Protein AF-A0ABD5YL94-F1 (afdb_monomer)

pLDDT: mean 79.7, std 15.2, range [45.56, 97.75]

Mean predicted aligned error: 14.21 Å

Solvent-accessible surface area (backbone atoms only — not comparable to full-atom values): 12600 Å² total; per-residue (Å²): 128,39,71,89,81,65,52,45,100,62,75,90,56,66,88,70,46,74,92,81,56,89,65,68,62,44,58,53,41,53,51,50,52,53,48,52,50,52,53,52,50,48,55,50,45,26,68,73,56,75,38,91,51,75,88,67,62,66,75,80,85,52,69,43,72,50,72,66,96,72,78,65,79,74,51,69,45,77,58,64,103,66,71,69,63,48,75,49,78,42,80,80,102,43,57,77,82,13,27,30,42,45,58,39,32,96,43,88,86,72,55,71,70,51,51,51,42,23,65,75,71,65,55,70,70,62,61,51,45,72,32,36,65,41,53,74,70,74,46,67,45,82,44,67,84,48,71,70,51,42,64,73,70,54,89,76,86,85,87,86,82,86,78,80,80,75,83,85,55,85,81,73,73,95,83,61,82,49,68,68,58,50,52,51,51,55,51,54,54,52,60,56,63,78,73,112

Radius of gyration: 30.7 Å; Cα contacts (8 Å, |Δi|>4): 150; chains: 1; bounding box: 76×64×68 Å

InterPro domains:
  IPR029055 Nucleophile aminohydrolases, N-terminal [G3DSA:3.60.20.10] (64-140)
  IPR029055 Nucleophile aminohydrolases, N-terminal [SSF56235] (23-160)
  IPR043147 Penicillin amidase type, A-knob [G3DSA:1.10.1400.10] (26-63)

Nearest PDB structures (foldseek):
  5dis-assembly1_D  TM=1.892E-01  e=4.361E+00  Escherichia coli K-12

Foldseek 3Di:
DDVLVVPDPDVPCVVQDDPPDPDDVSNVSVVVVVVVVVVVVQVVLCVVQVDNDVVSSDDDFDWDWDDQPDDADIDIAGDDPDDQKDWDADDDPDRPPTWIAHPQAPDSDDDPVQRVCCNPPVDHDCRNRVRVVCVRVVHTHDDDDDPVSCVVPDPDDDDDDDDDPDPPDPDDDPPDQPVVNVVVVVVVVVVVVVVD

Structure (mmCIF, N/CA/C/O backbone):
data_AF-A0ABD5YL94-F1
#
_entry.id   AF-A0ABD5YL94-F1
#
loop_
_atom_site.group_PDB
_atom_site.id
_atom_site.type_symbol
_atom_site.label_atom_id
_atom_site.label_alt_id
_atom_site.label_comp_id
_atom_site.label_asym_id
_atom_site.label_entity_id
_atom_site.label_seq_id
_atom_site.pdbx_PDB_ins_code
_atom_site.Cartn_x
_atom_site.Cartn_y
_atom_site.Cartn_z
_atom_site.occupancy
_atom_site.B_iso_or_equiv
_atom_site.auth_seq_id
_atom_site.auth_comp_id
_atom_site.auth_asym_id
_atom_site.auth_atom_id
_atom_site.pdbx_PDB_model_num
ATOM 1 N N . MET A 1 1 ? -7.505 -21.430 17.415 1.00 55.97 1 MET A N 1
ATOM 2 C CA . MET A 1 1 ? -7.310 -20.762 18.721 1.00 55.97 1 MET A CA 1
ATOM 3 C C . MET A 1 1 ? -8.647 -20.201 19.157 1.00 55.97 1 MET A C 1
ATOM 5 O O . MET A 1 1 ? -9.329 -19.648 18.307 1.00 55.97 1 MET A O 1
ATOM 9 N N . ASP A 1 2 ? -9.018 -20.357 20.426 1.00 66.19 2 ASP A N 1
ATOM 10 C CA . ASP A 1 2 ? -10.266 -19.811 20.979 1.00 66.19 2 ASP A CA 1
ATOM 11 C C . ASP A 1 2 ? -9.946 -19.095 22.294 1.00 66.19 2 ASP A C 1
ATOM 13 O O . ASP A 1 2 ? -9.706 -19.737 23.316 1.00 66.19 2 ASP A O 1
ATOM 17 N N . ALA A 1 3 ? -9.879 -17.763 22.238 1.00 64.50 3 ALA A N 1
ATOM 18 C CA . ALA A 1 3 ? -9.562 -16.923 23.392 1.00 64.50 3 ALA A CA 1
ATOM 19 C C . ALA A 1 3 ? -10.681 -16.922 24.439 1.00 64.50 3 ALA A C 1
ATOM 21 O O . ALA A 1 3 ? -10.399 -16.821 25.628 1.00 64.50 3 ALA A O 1
ATOM 22 N N . ILE A 1 4 ? -11.938 -17.083 24.016 1.00 65.25 4 ILE A N 1
ATOM 23 C CA . ILE A 1 4 ? -13.104 -17.032 24.906 1.00 65.25 4 ILE A CA 1
ATOM 24 C C . ILE A 1 4 ? -13.177 -18.309 25.747 1.00 65.25 4 ILE A C 1
ATOM 26 O O . ILE A 1 4 ? -13.489 -18.252 26.931 1.00 65.25 4 ILE A O 1
ATOM 30 N N . ALA A 1 5 ? -12.827 -19.457 25.164 1.00 65.75 5 ALA A N 1
ATOM 31 C CA . ALA A 1 5 ? -12.703 -20.714 25.900 1.00 65.75 5 ALA A CA 1
ATOM 32 C C . ALA A 1 5 ? -11.350 -20.881 26.628 1.00 65.75 5 ALA A C 1
ATOM 34 O O . ALA A 1 5 ? -11.062 -21.979 27.110 1.00 65.75 5 ALA A O 1
ATOM 35 N N . GLY A 1 6 ? -10.493 -19.850 26.658 1.00 61.12 6 GLY A N 1
ATOM 36 C CA . GLY A 1 6 ? -9.161 -19.902 27.278 1.00 61.12 6 GLY A CA 1
ATOM 37 C C . GLY A 1 6 ? -8.166 -20.837 26.575 1.00 61.12 6 GLY A C 1
ATOM 38 O O . GLY A 1 6 ? -7.143 -21.205 27.146 1.00 61.12 6 GLY A O 1
ATOM 39 N N . ARG A 1 7 ? -8.445 -21.250 25.332 1.00 68.69 7 ARG A N 1
ATOM 40 C CA . ARG A 1 7 ? -7.589 -22.134 24.520 1.00 68.69 7 ARG A CA 1
ATOM 41 C C . ARG A 1 7 ? -6.656 -21.306 23.638 1.00 68.69 7 ARG A C 1
ATOM 43 O O . ARG A 1 7 ? -6.661 -21.423 22.404 1.00 68.69 7 ARG A O 1
ATOM 50 N N . THR A 1 8 ? -5.870 -20.449 24.280 1.00 72.94 8 THR A N 1
ATOM 51 C CA . THR A 1 8 ? -4.823 -19.630 23.660 1.00 72.94 8 THR A CA 1
ATOM 52 C C . THR A 1 8 ? -3.506 -19.821 24.393 1.00 72.94 8 THR A C 1
ATOM 54 O O . THR A 1 8 ? -3.476 -20.113 25.582 1.00 72.94 8 THR A O 1
ATOM 57 N N . THR A 1 9 ? -2.393 -19.655 23.681 1.00 75.25 9 THR A N 1
ATOM 58 C CA . THR A 1 9 ? -1.042 -19.710 24.267 1.00 75.25 9 THR A CA 1
ATOM 59 C C . THR A 1 9 ? -0.728 -18.507 25.160 1.00 75.25 9 THR A C 1
ATOM 61 O O . THR A 1 9 ? 0.228 -18.553 25.927 1.00 75.25 9 THR A O 1
ATOM 64 N N . HIS A 1 10 ? -1.529 -17.444 25.072 1.00 69.88 10 HIS A N 1
ATOM 65 C CA . HIS A 1 10 ? -1.455 -16.257 25.916 1.00 69.88 10 HIS A CA 1
ATOM 66 C C . HIS A 1 10 ? -2.687 -16.181 26.825 1.00 69.88 10 HIS A C 1
ATOM 68 O O . HIS A 1 10 ? -3.806 -16.378 26.347 1.00 69.88 10 HIS A O 1
ATOM 74 N N . ASP A 1 11 ? -2.483 -15.902 28.114 1.00 71.06 11 ASP A N 1
ATOM 75 C CA . ASP A 1 11 ? -3.559 -15.742 29.095 1.00 71.06 11 ASP A CA 1
ATOM 76 C C . ASP A 1 11 ? -4.050 -14.289 29.113 1.00 71.06 11 ASP A C 1
ATOM 78 O O . ASP A 1 11 ? -3.621 -13.467 29.923 1.00 71.06 11 ASP A O 1
ATOM 82 N N . TRP A 1 12 ? -4.952 -13.974 28.183 1.00 71.56 12 TRP A N 1
ATOM 83 C CA . TRP A 1 12 ? -5.548 -12.643 28.037 1.00 71.56 12 TRP A CA 1
ATOM 84 C C . TRP A 1 12 ? -6.365 -12.199 29.262 1.00 71.56 12 TRP A C 1
ATOM 86 O O . TRP A 1 12 ? -6.623 -11.007 29.417 1.00 71.56 12 TRP A O 1
ATOM 96 N N . PHE A 1 13 ? -6.767 -13.134 30.133 1.00 71.62 13 PHE A N 1
ATOM 97 C CA . PHE A 1 13 ? -7.662 -12.889 31.269 1.00 71.62 13 PHE A CA 1
ATOM 98 C C . PHE A 1 13 ? -7.040 -13.269 32.620 1.00 71.62 13 PHE A C 1
ATOM 100 O O . PHE A 1 13 ? -7.756 -13.368 33.616 1.00 71.62 13 PHE A O 1
ATOM 107 N N . GLY A 1 14 ? -5.715 -13.434 32.689 1.00 65.50 14 GLY A N 1
ATOM 108 C CA . GLY A 1 14 ? -5.019 -13.931 33.882 1.00 65.50 14 GLY A CA 1
ATOM 109 C C . GLY A 1 14 ? -5.190 -13.078 35.145 1.00 65.50 14 GLY A C 1
ATOM 110 O O . GLY A 1 14 ? -4.981 -13.576 36.247 1.00 65.50 14 GLY A O 1
ATOM 111 N N . GLY A 1 15 ? -5.613 -11.816 35.004 1.00 65.88 15 GLY A N 1
ATOM 112 C CA . GLY A 1 15 ? -5.955 -10.919 36.117 1.00 65.88 15 GLY A CA 1
ATOM 113 C C . GLY A 1 15 ? -7.436 -10.911 36.524 1.00 65.88 15 GLY A C 1
ATOM 114 O O . GLY A 1 15 ? -7.783 -10.267 37.506 1.00 65.88 15 GLY A O 1
ATOM 115 N N . VAL A 1 16 ? -8.312 -11.596 35.781 1.00 64.88 16 VAL A N 1
ATOM 116 C CA . VAL A 1 16 ? -9.775 -11.600 35.993 1.00 64.88 16 VAL A CA 1
ATOM 117 C C . VAL A 1 16 ? -10.218 -12.748 36.908 1.00 64.88 16 VAL A C 1
ATOM 119 O O . VAL A 1 16 ? -11.339 -12.746 37.413 1.00 64.88 16 VAL A O 1
ATOM 122 N N . THR A 1 17 ? -9.336 -13.714 37.179 1.00 56.94 17 THR A N 1
ATOM 123 C CA . THR A 1 17 ? -9.617 -14.783 38.141 1.00 56.94 17 THR A CA 1
ATOM 124 C C . THR A 1 17 ? -8.593 -14.903 39.237 1.00 56.94 17 THR A C 1
ATOM 126 O O . THR A 1 17 ? -7.420 -15.166 38.978 1.00 56.94 17 THR A O 1
ATOM 129 N N . ASP A 1 18 ? -9.091 -14.838 40.468 1.00 57.62 18 ASP A N 1
ATOM 130 C CA . ASP A 1 18 ? -8.394 -15.401 41.607 1.00 57.62 18 ASP A CA 1
ATOM 131 C C . ASP A 1 18 ? -8.265 -16.917 41.391 1.00 57.62 18 ASP A C 1
ATOM 133 O O . ASP A 1 18 ? -9.213 -17.609 41.004 1.00 57.62 18 ASP A O 1
ATOM 137 N N . ARG A 1 19 ? -7.047 -17.438 41.531 1.00 54.66 19 ARG A N 1
ATOM 138 C CA . ARG A 1 19 ? -6.627 -18.743 40.979 1.00 54.66 19 ARG A CA 1
ATOM 139 C C . ARG A 1 19 ? -7.297 -19.955 41.654 1.00 54.66 19 ARG A C 1
ATOM 141 O O . ARG A 1 19 ? -7.017 -21.091 41.266 1.00 54.66 19 ARG A O 1
ATOM 148 N N . SER A 1 20 ? -8.141 -19.723 42.657 1.00 53.44 20 SER A N 1
ATOM 149 C CA . SER A 1 20 ? -8.714 -20.705 43.581 1.00 53.44 20 SER A CA 1
ATOM 150 C C . SER A 1 20 ? -10.120 -21.210 43.216 1.00 53.44 20 SER A C 1
ATOM 152 O O . SER A 1 20 ? -10.483 -22.291 43.672 1.00 53.44 20 SER A O 1
ATOM 154 N N . GLU A 1 21 ? -10.890 -20.530 42.357 1.00 55.56 21 GLU A N 1
ATOM 155 C CA . GLU A 1 21 ? -12.295 -20.894 42.063 1.00 55.56 21 GLU A CA 1
ATOM 156 C C . GLU A 1 21 ? -12.523 -21.248 40.582 1.00 55.56 21 GLU A C 1
ATOM 158 O O . GLU A 1 21 ? -13.169 -20.552 39.795 1.00 55.56 21 GLU A O 1
ATOM 163 N N . ARG A 1 22 ? -11.946 -22.374 40.158 1.00 59.78 22 ARG A N 1
ATOM 164 C CA . ARG A 1 22 ? -12.026 -22.858 38.774 1.00 59.78 22 ARG A CA 1
ATOM 165 C C . ARG A 1 22 ? -13.334 -23.601 38.510 1.00 59.78 22 ARG A C 1
ATOM 167 O O . ARG A 1 22 ? -13.410 -24.792 38.783 1.00 59.78 22 ARG A O 1
ATOM 174 N N . THR A 1 23 ? -14.329 -22.935 37.916 1.00 58.88 23 THR A N 1
ATOM 175 C CA . THR A 1 23 ? -14.839 -23.250 36.549 1.00 58.88 23 THR A CA 1
ATOM 176 C C . THR A 1 23 ? -16.140 -22.522 36.194 1.00 58.88 23 THR A C 1
ATOM 178 O O . THR A 1 23 ? -16.286 -22.123 35.042 1.00 58.88 23 THR A O 1
ATOM 181 N N . GLN A 1 24 ? -17.061 -22.291 37.136 1.00 56.50 24 GLN A N 1
ATOM 182 C CA . GLN A 1 24 ? -18.282 -21.509 36.858 1.00 56.50 24 GLN A CA 1
ATOM 183 C C . GLN A 1 24 ? -18.064 -20.000 37.043 1.00 56.50 24 GLN A C 1
ATOM 185 O O . GLN A 1 24 ? -18.334 -19.241 36.112 1.00 56.50 24 GLN A O 1
ATOM 190 N N . ASN A 1 25 ? -17.448 -19.586 38.157 1.00 63.41 25 ASN A N 1
ATOM 191 C CA . ASN A 1 25 ? -17.178 -18.171 38.459 1.00 63.41 25 ASN A CA 1
ATOM 192 C C . ASN A 1 25 ? -16.244 -17.512 37.424 1.00 63.41 25 ASN A C 1
ATOM 194 O O . ASN A 1 25 ? -16.417 -16.349 37.081 1.00 63.41 25 ASN A O 1
ATOM 198 N N . HIS A 1 26 ? -15.306 -18.267 36.835 1.00 66.94 26 HIS A N 1
ATOM 199 C CA . HIS A 1 26 ? -14.389 -17.753 35.805 1.00 66.94 26 HIS A CA 1
ATOM 200 C C . HIS A 1 26 ? -15.119 -17.252 34.549 1.00 66.94 26 HIS A C 1
ATOM 202 O O . HIS A 1 26 ? -14.873 -16.140 34.087 1.00 66.94 26 HIS A O 1
ATOM 208 N N . ASN A 1 27 ? -16.040 -18.051 34.003 1.00 69.00 27 ASN A N 1
ATOM 209 C CA . ASN A 1 27 ? -16.751 -17.685 32.776 1.00 69.00 27 ASN A CA 1
ATOM 210 C C . ASN A 1 27 ? -17.674 -16.478 32.993 1.00 69.00 27 ASN A C 1
ATOM 212 O O . ASN A 1 27 ? -17.859 -15.668 32.085 1.00 69.00 27 ASN A O 1
ATOM 216 N N . GLU A 1 28 ? -18.249 -16.350 34.188 1.00 70.69 28 GLU A N 1
ATOM 217 C CA . GLU A 1 28 ? -19.084 -15.210 34.560 1.00 70.69 28 GLU A CA 1
ATOM 218 C C . GLU A 1 28 ? -18.257 -13.929 34.742 1.00 70.69 28 GLU A C 1
ATOM 220 O O . GLU A 1 28 ? -18.640 -12.877 34.219 1.00 70.69 28 GLU A O 1
ATOM 225 N N . SER A 1 29 ? -17.076 -14.024 35.359 1.00 77.19 29 SER A N 1
ATOM 226 C CA . SER A 1 29 ? -16.133 -12.907 35.477 1.00 77.19 29 SER A CA 1
ATOM 227 C C . SER A 1 29 ? -15.612 -12.440 34.115 1.00 77.19 29 SER A C 1
ATOM 229 O O . SER A 1 29 ? -15.658 -11.246 33.824 1.00 77.19 29 SER A O 1
ATOM 231 N N . VAL A 1 30 ? -15.203 -13.356 33.226 1.00 79.62 30 VAL A N 1
ATOM 232 C CA . VAL A 1 30 ? -14.754 -13.008 31.861 1.00 79.62 30 VAL A CA 1
ATOM 233 C C . VAL A 1 30 ? -15.873 -12.331 31.070 1.00 79.62 30 VAL A C 1
ATOM 235 O O . VAL A 1 30 ? -15.654 -11.286 30.459 1.00 79.62 30 VAL A O 1
ATOM 238 N N . ARG A 1 31 ? -17.100 -12.867 31.117 1.00 83.25 31 ARG A N 1
ATOM 239 C CA . ARG A 1 31 ? -18.262 -12.238 30.467 1.00 83.25 31 ARG A CA 1
ATOM 240 C C . ARG A 1 31 ? -18.555 -10.850 31.025 1.00 83.25 31 ARG A C 1
ATOM 242 O O . ARG A 1 31 ? -18.919 -9.964 30.258 1.00 83.25 31 ARG A O 1
ATOM 249 N N . THR A 1 32 ? -18.407 -10.662 32.332 1.00 85.00 32 THR A N 1
ATOM 250 C CA . THR A 1 32 ? -18.615 -9.363 32.982 1.00 85.00 32 THR A CA 1
ATOM 251 C C . THR A 1 32 ? -17.578 -8.344 32.521 1.00 85.00 32 THR A C 1
ATOM 253 O O . THR A 1 32 ? -17.961 -7.247 32.127 1.00 85.00 32 THR A O 1
ATOM 256 N N . VAL A 1 33 ? -16.298 -8.722 32.466 1.00 85.44 33 VAL A N 1
ATOM 257 C CA . VAL A 1 33 ? -15.223 -7.851 31.963 1.00 85.44 33 VAL A CA 1
ATOM 258 C C . VAL A 1 33 ? -15.424 -7.507 30.490 1.00 85.44 33 VAL A C 1
ATOM 260 O O . VAL A 1 33 ? -15.328 -6.341 30.118 1.00 85.44 33 VAL A O 1
ATOM 263 N N . LEU A 1 34 ? -15.765 -8.490 29.651 1.00 88.56 34 LEU A N 1
ATOM 264 C CA . LEU A 1 34 ? -16.060 -8.244 28.237 1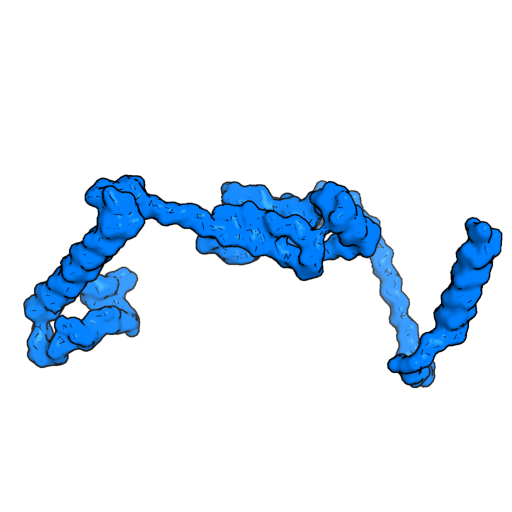.00 88.56 34 LEU A CA 1
ATOM 265 C C . LEU A 1 34 ? -17.256 -7.302 28.064 1.00 88.56 34 LEU A C 1
ATOM 267 O O . LEU A 1 34 ? -17.194 -6.388 27.248 1.00 88.56 34 LEU A O 1
ATOM 271 N N . ARG A 1 35 ? -18.324 -7.486 28.850 1.00 92.44 35 ARG A N 1
ATOM 272 C CA . ARG A 1 35 ? -19.494 -6.602 28.819 1.00 92.44 35 ARG A CA 1
ATOM 273 C C . ARG A 1 35 ? -19.122 -5.173 29.208 1.00 92.44 35 ARG A C 1
ATOM 275 O O . ARG A 1 35 ? -19.438 -4.259 28.460 1.00 92.44 35 ARG A O 1
ATOM 282 N N . GLN A 1 36 ? -18.408 -4.992 30.318 1.00 91.88 36 GLN A N 1
ATOM 283 C CA . GLN A 1 36 ? -17.955 -3.671 30.763 1.00 91.88 36 GLN A CA 1
ATOM 284 C C . GLN A 1 36 ? -17.049 -3.000 29.725 1.00 91.88 36 GLN A C 1
ATOM 286 O O . GLN A 1 36 ? -17.203 -1.812 29.460 1.00 91.88 36 GLN A O 1
ATOM 291 N N . ALA A 1 37 ? -16.140 -3.751 29.098 1.00 92.31 37 ALA A N 1
ATOM 292 C CA . ALA A 1 37 ? -15.277 -3.226 28.044 1.00 92.31 37 ALA A CA 1
ATOM 293 C C . ALA A 1 37 ? -16.079 -2.782 26.809 1.00 92.31 37 ALA A C 1
ATOM 295 O O . ALA A 1 37 ? -15.802 -1.722 26.250 1.00 92.31 37 ALA A O 1
ATOM 296 N N . LEU A 1 38 ? -17.092 -3.555 26.400 1.00 95.00 38 LEU A N 1
ATOM 297 C CA . LEU A 1 38 ? -17.975 -3.195 25.287 1.00 95.00 38 LEU A CA 1
ATOM 298 C C . LEU A 1 38 ? -18.855 -1.982 25.618 1.00 95.00 38 LEU A C 1
ATOM 300 O O . LEU A 1 38 ? -18.985 -1.093 24.782 1.00 95.00 38 LEU A O 1
ATOM 304 N N . GLU A 1 39 ? -19.410 -1.907 26.830 1.00 96.81 39 GLU A N 1
ATOM 305 C CA . GLU A 1 39 ? -20.188 -0.752 27.301 1.00 96.81 39 GLU A CA 1
ATOM 306 C C . GLU A 1 39 ? -19.333 0.522 27.332 1.00 96.81 39 GLU A C 1
ATOM 308 O O . GLU A 1 39 ? -19.752 1.565 26.833 1.00 96.81 39 GLU A O 1
ATOM 313 N N . GLN A 1 40 ? -18.102 0.438 27.846 1.00 97.25 40 GLN A N 1
ATOM 314 C CA . GLN A 1 40 ? -17.159 1.559 27.847 1.00 97.25 40 GLN A CA 1
ATOM 315 C C . GLN A 1 40 ? -16.737 1.965 26.432 1.00 97.25 40 GLN A C 1
ATOM 317 O O . GLN A 1 40 ? -16.621 3.159 26.145 1.00 97.25 40 GLN A O 1
ATOM 322 N N . ALA A 1 41 ? -16.515 0.995 25.539 1.00 96.69 41 ALA A N 1
ATOM 323 C CA . ALA A 1 41 ? -16.197 1.265 24.142 1.00 96.69 41 ALA A CA 1
ATOM 324 C C . ALA A 1 41 ? -17.357 1.984 23.441 1.00 96.69 41 ALA A C 1
ATOM 326 O O . ALA A 1 41 ? -17.118 3.000 22.792 1.00 96.69 41 ALA A O 1
ATOM 327 N N . ALA A 1 42 ? -18.597 1.520 23.633 1.00 96.50 42 ALA A N 1
ATOM 328 C CA . ALA A 1 42 ? -19.792 2.165 23.095 1.00 96.50 42 ALA A CA 1
ATOM 329 C C . ALA A 1 42 ? -19.919 3.604 23.610 1.00 96.50 42 ALA A C 1
ATOM 331 O O . ALA A 1 42 ? -19.914 4.527 22.808 1.00 96.50 42 ALA A O 1
ATOM 332 N N . GLN A 1 43 ? -19.880 3.824 24.929 1.00 97.62 43 GLN A N 1
ATOM 333 C CA . GLN A 1 43 ? -19.943 5.173 25.517 1.00 97.62 43 GLN A CA 1
ATOM 334 C C . GLN A 1 43 ? -18.837 6.103 24.993 1.00 97.62 43 GLN A C 1
ATOM 336 O O . GLN A 1 43 ? -19.057 7.295 24.768 1.00 97.62 43 GLN A O 1
ATOM 341 N N . THR A 1 44 ? -17.630 5.568 24.793 1.00 97.44 44 THR A N 1
ATOM 342 C CA . THR A 1 44 ? -16.504 6.334 24.246 1.00 97.44 44 THR A CA 1
ATOM 343 C C . THR A 1 44 ? -16.749 6.720 22.790 1.00 97.44 44 THR A C 1
ATOM 345 O O . THR A 1 44 ? -16.470 7.860 22.411 1.00 97.44 44 THR A O 1
ATOM 348 N N . LEU A 1 45 ? -17.258 5.795 21.972 1.00 96.69 45 LEU A N 1
ATOM 349 C CA . LEU A 1 45 ? -17.565 6.044 20.565 1.00 96.69 45 LEU A CA 1
ATOM 350 C C . LEU A 1 45 ? -18.752 7.002 20.420 1.00 96.69 45 LEU A C 1
ATOM 352 O O . LEU A 1 45 ? -18.630 7.978 19.687 1.00 96.69 45 LEU A O 1
ATOM 356 N N . GLU A 1 46 ? -19.817 6.824 21.202 1.00 97.75 46 GLU A N 1
ATOM 357 C CA . GLU A 1 46 ? -20.963 7.738 21.244 1.00 97.75 46 GLU A CA 1
ATOM 358 C C . GLU A 1 46 ? -20.540 9.171 21.549 1.00 97.75 46 GLU A C 1
ATOM 360 O O . GLU A 1 46 ? -20.916 10.103 20.843 1.00 97.75 46 GLU A O 1
ATOM 365 N N . LYS A 1 47 ? -19.693 9.353 22.569 1.00 97.25 47 LYS A N 1
ATOM 366 C CA . LYS A 1 47 ? -19.172 10.673 22.932 1.00 97.25 47 LYS A CA 1
ATOM 367 C C . LYS A 1 47 ? -18.266 11.259 21.851 1.00 97.25 47 LYS A C 1
ATOM 369 O O . LYS A 1 47 ? -18.284 12.465 21.635 1.00 97.25 47 LYS A O 1
ATOM 374 N N . ARG A 1 48 ? -17.432 10.434 21.213 1.00 95.88 48 ARG A N 1
ATOM 375 C CA . ARG A 1 48 ? -16.482 10.880 20.184 1.00 95.88 48 ARG A CA 1
ATOM 376 C C . ARG A 1 48 ? -17.181 11.319 18.899 1.00 95.88 48 ARG A C 1
ATOM 378 O O . ARG A 1 48 ? -16.711 12.257 18.265 1.00 95.88 48 ARG A O 1
ATOM 385 N N . TYR A 1 49 ? -18.226 10.601 18.509 1.00 96.44 49 TYR A N 1
ATOM 386 C CA . TYR A 1 49 ? -18.959 10.816 17.262 1.00 96.44 49 TYR A CA 1
ATOM 387 C C . TYR A 1 49 ? -20.263 11.594 17.456 1.00 96.44 49 TYR A C 1
ATOM 389 O O . TYR A 1 49 ? -20.959 11.851 16.481 1.00 96.44 49 TYR A O 1
ATOM 397 N N . GLU A 1 50 ? -20.587 11.963 18.699 1.00 96.88 50 GLU A N 1
ATOM 398 C CA . GLU A 1 50 ? -21.815 12.671 19.082 1.00 96.88 50 GLU A CA 1
ATOM 399 C C . GLU A 1 50 ? -23.097 11.971 18.586 1.00 96.88 50 GLU A C 1
ATOM 401 O O . GLU A 1 50 ? -24.113 12.610 18.323 1.00 96.88 50 GLU A O 1
ATOM 406 N N . SER A 1 51 ? -23.062 10.639 18.470 1.00 96.88 51 SER A N 1
ATOM 407 C CA . SER A 1 51 ? -24.170 9.833 17.953 1.00 96.88 51 SER A CA 1
ATOM 408 C C . SER A 1 51 ? -24.265 8.485 18.655 1.00 96.88 51 SER A C 1
ATOM 410 O O . SER A 1 51 ? -23.260 7.807 18.855 1.00 96.88 51 SER A O 1
ATOM 412 N N . ALA A 1 52 ? -25.492 8.070 18.972 1.00 96.44 52 ALA A N 1
ATOM 413 C CA . ALA A 1 52 ? -25.801 6.729 19.469 1.00 96.44 52 ALA A CA 1
ATOM 414 C C . ALA A 1 52 ? -25.881 5.668 18.354 1.00 96.44 52 ALA A C 1
ATOM 416 O O . ALA A 1 52 ? -25.982 4.481 18.651 1.00 96.44 52 ALA A O 1
ATOM 417 N N . ASN A 1 53 ? -25.872 6.072 17.078 1.00 96.56 53 ASN A N 1
ATOM 418 C CA . ASN A 1 53 ? -25.950 5.151 15.949 1.00 96.56 53 ASN A CA 1
ATOM 419 C C . ASN A 1 53 ? -24.542 4.653 15.561 1.00 96.56 53 ASN A C 1
ATOM 421 O O . ASN A 1 53 ? -23.717 5.462 15.132 1.00 96.56 53 ASN A O 1
ATOM 425 N N . PRO A 1 54 ? -24.250 3.339 15.643 1.00 94.38 54 PRO A N 1
ATOM 426 C CA . PRO A 1 54 ? -22.940 2.797 15.285 1.00 94.38 54 PRO A CA 1
ATOM 427 C C . PRO A 1 54 ? -22.516 3.030 13.831 1.00 94.38 54 PRO A C 1
ATOM 429 O O . PRO A 1 54 ? -21.320 3.025 13.544 1.00 94.38 54 PRO A O 1
ATOM 432 N N . GLU A 1 55 ? -23.466 3.246 12.916 1.00 95.25 55 GLU A N 1
ATOM 433 C CA . GLU A 1 55 ? -23.166 3.581 11.516 1.00 95.25 55 GLU A CA 1
ATOM 434 C C . GLU A 1 55 ? -22.458 4.935 11.371 1.00 95.25 55 GLU A C 1
ATOM 436 O O . GLU A 1 55 ? -21.763 5.153 10.381 1.00 95.25 55 GLU A O 1
ATOM 441 N N . ASP A 1 56 ? -22.568 5.810 12.375 1.00 95.00 56 ASP A N 1
ATOM 442 C CA . ASP A 1 56 ? -21.896 7.109 12.401 1.00 95.00 56 ASP A CA 1
ATOM 443 C C . ASP A 1 56 ? -20.469 7.016 12.973 1.00 95.00 56 ASP A C 1
ATOM 445 O O . ASP A 1 56 ? -19.682 7.955 12.848 1.00 95.00 56 ASP A O 1
ATOM 449 N N . TRP A 1 57 ? -20.085 5.884 13.582 1.00 95.00 57 TRP A N 1
ATOM 450 C CA . TRP A 1 57 ? -18.784 5.692 14.245 1.00 95.00 57 TRP A CA 1
ATOM 451 C C . TRP A 1 57 ? -17.659 5.330 13.266 1.00 95.00 57 TRP A C 1
ATOM 453 O O . TRP A 1 57 ? -16.801 4.484 13.540 1.00 95.00 57 TRP A O 1
ATOM 463 N N . LEU A 1 58 ? -17.653 5.957 12.092 1.00 91.44 58 LEU A N 1
ATOM 464 C CA . LEU A 1 58 ? -16.695 5.661 11.035 1.00 91.44 58 LEU A CA 1
ATOM 465 C C . LEU A 1 58 ? -15.384 6.404 11.289 1.00 91.44 58 LEU A C 1
ATOM 467 O O . LEU A 1 58 ? -15.324 7.632 11.375 1.00 91.44 58 LEU A O 1
ATOM 471 N N . LEU A 1 59 ? -14.287 5.664 11.425 1.00 85.81 59 LEU A N 1
ATOM 472 C CA . LEU A 1 59 ? -12.959 6.270 11.436 1.00 85.81 59 LEU A CA 1
ATOM 473 C C . LEU A 1 59 ? -12.636 6.810 10.044 1.00 85.81 59 LEU A C 1
ATOM 475 O O . LEU A 1 59 ? -12.975 6.196 9.031 1.00 85.81 59 LEU A O 1
ATOM 479 N N . SER A 1 60 ? -11.920 7.934 9.999 1.00 84.38 60 SER A N 1
ATOM 480 C CA . SER A 1 60 ? -11.302 8.369 8.755 1.00 84.38 60 SER A CA 1
ATOM 481 C C . SER A 1 60 ? -10.375 7.270 8.240 1.00 84.38 60 SER A C 1
ATOM 483 O O . SER A 1 60 ? -9.632 6.638 9.003 1.00 84.38 60 SER A O 1
ATOM 485 N N . VAL A 1 61 ? -10.438 7.029 6.931 1.00 86.94 61 VAL A N 1
ATOM 486 C CA . VAL A 1 61 ? -9.530 6.093 6.276 1.00 86.94 61 VAL A CA 1
ATOM 487 C C . VAL A 1 61 ? -8.115 6.621 6.472 1.00 86.94 61 VAL A C 1
ATOM 489 O O . VAL A 1 61 ? -7.814 7.760 6.124 1.00 86.94 61 VAL A O 1
ATOM 492 N N . ARG A 1 62 ? -7.258 5.810 7.091 1.00 89.88 62 ARG A N 1
ATOM 493 C CA . ARG A 1 62 ? -5.838 6.142 7.224 1.00 89.88 62 ARG A CA 1
ATOM 494 C C . ARG A 1 62 ? -5.175 6.010 5.864 1.00 89.88 62 ARG A C 1
ATOM 496 O O . ARG A 1 62 ? -5.587 5.170 5.070 1.00 89.88 62 ARG A O 1
ATOM 503 N N . GLU A 1 63 ? -4.132 6.787 5.629 1.00 92.00 63 GLU A N 1
ATOM 504 C CA . GLU A 1 63 ? -3.366 6.748 4.386 1.00 92.00 63 GLU A CA 1
ATOM 505 C C . GLU A 1 63 ? -1.938 6.264 4.646 1.00 92.00 63 GLU A C 1
ATOM 507 O O . GLU A 1 63 ? -1.351 6.538 5.696 1.00 92.00 63 GLU A O 1
ATOM 512 N N . SE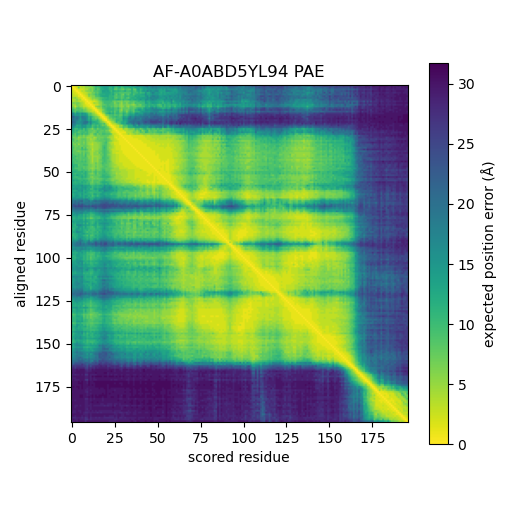R A 1 64 ? -1.397 5.514 3.691 1.00 89.62 64 SER A N 1
ATOM 513 C CA . SER A 1 64 ? 0.016 5.169 3.594 1.00 89.62 64 SER A CA 1
ATOM 514 C C . SER A 1 64 ? 0.655 6.088 2.564 1.00 89.62 64 SER A C 1
ATOM 516 O O . SER A 1 64 ? 0.216 6.122 1.417 1.00 89.62 64 SER A O 1
ATOM 518 N N . THR A 1 65 ? 1.696 6.810 2.967 1.00 87.69 65 THR A N 1
ATOM 519 C CA . THR A 1 65 ? 2.402 7.752 2.096 1.00 87.69 65 THR A CA 1
ATOM 520 C C . THR A 1 65 ? 3.753 7.192 1.684 1.00 87.69 65 THR A C 1
ATOM 522 O O . THR A 1 65 ? 4.564 6.819 2.535 1.00 87.69 65 THR A O 1
ATOM 525 N N . PHE A 1 66 ? 4.018 7.203 0.383 1.00 83.69 66 PHE A N 1
ATOM 526 C CA . PHE A 1 66 ? 5.319 6.900 -0.189 1.00 83.69 66 PHE A CA 1
ATOM 527 C C . PHE A 1 66 ? 6.122 8.190 -0.286 1.00 83.69 66 PHE A C 1
ATOM 529 O O . PHE A 1 66 ? 5.660 9.200 -0.818 1.00 83.69 66 PHE A O 1
ATOM 536 N N . ARG A 1 67 ? 7.3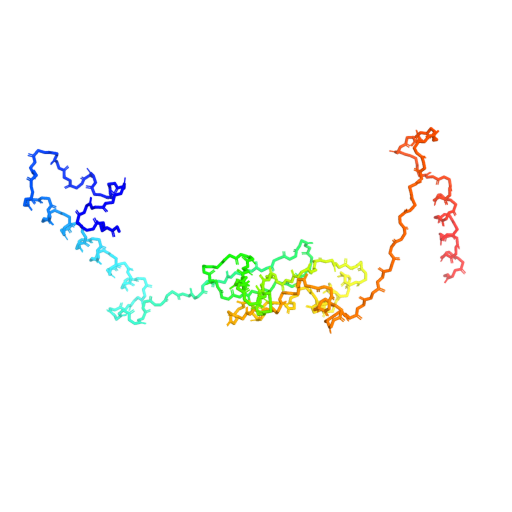18 8.171 0.300 1.00 71.38 67 ARG A N 1
ATOM 537 C CA . ARG A 1 67 ? 8.236 9.307 0.296 1.00 71.38 67 ARG A CA 1
ATOM 538 C C . ARG A 1 67 ? 9.496 8.887 -0.431 1.00 71.38 67 ARG A C 1
ATOM 540 O O . ARG A 1 67 ? 10.188 7.979 0.025 1.00 71.38 67 ARG A O 1
ATOM 547 N N . SER A 1 68 ? 9.808 9.569 -1.520 1.00 66.19 68 SER A N 1
ATOM 548 C CA . SER A 1 68 ? 11.174 9.588 -2.021 1.00 66.19 68 SER A CA 1
ATOM 549 C C . SER A 1 68 ? 12.060 10.315 -0.997 1.00 66.19 68 SER A C 1
ATOM 551 O O . SER A 1 68 ? 11.620 11.208 -0.262 1.00 66.19 68 SER A O 1
ATOM 553 N N . LEU A 1 69 ? 13.327 9.920 -0.902 1.00 64.75 69 LEU A N 1
ATOM 554 C CA . LEU A 1 69 ? 14.314 10.688 -0.148 1.00 64.75 69 LEU A CA 1
ATOM 555 C C . LEU A 1 69 ? 14.620 11.973 -0.935 1.00 64.75 69 LEU A C 1
ATOM 557 O O . LEU A 1 69 ? 15.492 11.968 -1.798 1.00 64.75 69 LEU A O 1
ATOM 561 N N . GLY A 1 70 ? 13.896 13.066 -0.670 1.00 66.62 70 GLY A N 1
ATOM 562 C CA . GLY A 1 70 ? 14.129 14.345 -1.348 1.00 66.62 70 GLY A CA 1
ATOM 563 C C . GLY A 1 70 ? 12.894 15.234 -1.505 1.00 66.62 70 GLY A C 1
ATOM 564 O O . GLY A 1 70 ? 12.055 15.318 -0.612 1.00 66.62 70 GLY A O 1
ATOM 565 N N . ALA A 1 71 ? 12.841 15.948 -2.635 1.00 61.53 71 ALA A N 1
ATOM 566 C CA . ALA A 1 71 ? 11.907 17.040 -2.932 1.00 61.53 71 ALA A CA 1
ATOM 567 C C . ALA A 1 71 ? 10.735 16.635 -3.847 1.00 61.53 71 ALA A C 1
ATOM 569 O O . ALA A 1 71 ? 10.200 17.473 -4.569 1.00 61.53 71 ALA A O 1
ATOM 570 N N . SER A 1 72 ? 10.381 15.353 -3.861 1.00 66.81 72 SER A N 1
ATOM 571 C CA . SER A 1 72 ? 9.327 14.835 -4.727 1.00 66.81 72 SER A CA 1
ATOM 572 C C . SER A 1 72 ? 7.950 14.925 -4.037 1.00 66.81 72 SER A C 1
ATOM 574 O O . SER A 1 72 ? 7.848 15.056 -2.809 1.00 66.81 72 SER A O 1
ATOM 576 N N . LYS A 1 73 ? 6.881 14.939 -4.834 1.00 70.75 73 LYS A N 1
ATOM 577 C CA . LYS A 1 73 ? 5.492 14.869 -4.390 1.00 70.75 73 LYS A CA 1
ATOM 578 C C . LYS A 1 73 ? 5.268 13.589 -3.588 1.00 70.75 73 LYS A C 1
ATOM 580 O O . LYS A 1 73 ? 5.783 12.516 -3.877 1.00 70.75 73 LYS A O 1
ATOM 585 N N . GLN A 1 74 ? 4.483 13.732 -2.528 1.00 78.00 74 GLN A N 1
ATOM 586 C CA . GLN A 1 74 ? 4.077 12.607 -1.702 1.00 78.00 74 GLN A CA 1
ATOM 587 C C . GLN A 1 74 ? 2.877 11.933 -2.350 1.00 78.00 74 GLN A C 1
ATOM 589 O O . GLN A 1 74 ? 1.805 12.537 -2.419 1.00 78.00 74 GLN A O 1
ATOM 594 N N . THR A 1 75 ? 3.037 10.681 -2.763 1.00 85.00 75 THR A N 1
ATOM 595 C CA . THR A 1 75 ? 1.911 9.879 -3.245 1.00 85.00 75 THR A CA 1
ATOM 596 C C . THR A 1 75 ? 1.362 9.050 -2.095 1.00 85.00 75 THR A C 1
ATOM 598 O O . THR A 1 75 ? 2.113 8.403 -1.360 1.00 85.00 75 THR A O 1
ATOM 601 N N . SER A 1 76 ? 0.048 9.113 -1.896 1.00 89.00 76 SER A N 1
ATOM 602 C CA . SER A 1 76 ? -0.628 8.447 -0.784 1.00 89.00 76 SER A CA 1
ATOM 603 C C . SER A 1 76 ? -1.720 7.521 -1.293 1.00 89.00 76 SER A C 1
ATOM 605 O O . SER A 1 76 ? -2.437 7.846 -2.234 1.00 89.00 76 SER A O 1
ATOM 607 N N . ILE A 1 77 ? -1.850 6.372 -0.640 1.00 91.56 77 ILE A N 1
ATOM 608 C CA . ILE A 1 77 ? -2.915 5.396 -0.877 1.00 91.56 77 ILE A CA 1
ATOM 609 C C . ILE A 1 77 ? -3.652 5.127 0.426 1.00 91.56 77 ILE A C 1
ATOM 611 O O . ILE A 1 77 ? -3.118 5.348 1.513 1.00 91.56 77 ILE A O 1
ATOM 615 N N . LYS A 1 78 ? -4.862 4.575 0.343 1.00 92.19 78 LYS A N 1
ATOM 616 C CA . LYS A 1 78 ? -5.561 4.081 1.533 1.00 92.19 78 LYS A CA 1
ATOM 617 C C . LYS A 1 78 ? -4.710 3.012 2.221 1.00 92.19 78 LYS A C 1
ATOM 619 O O . LYS A 1 78 ? -4.219 2.082 1.585 1.00 92.19 78 LYS A O 1
ATOM 624 N N . MET A 1 79 ? -4.540 3.149 3.530 1.00 90.44 79 MET A N 1
ATOM 625 C CA . MET A 1 79 ? -3.772 2.221 4.342 1.00 90.44 79 MET A CA 1
ATOM 626 C C . MET A 1 79 ? -4.471 0.867 4.350 1.00 90.44 79 MET A C 1
ATOM 628 O O . MET A 1 79 ? -5.604 0.727 4.811 1.00 90.44 79 MET A O 1
ATOM 632 N N . VAL A 1 80 ? -3.752 -0.139 3.874 1.00 88.88 80 VAL A N 1
ATOM 633 C CA . VAL A 1 80 ? -4.153 -1.541 3.907 1.00 88.88 80 VAL A CA 1
ATOM 634 C C . VAL A 1 80 ? -3.097 -2.320 4.682 1.00 88.88 80 VAL A C 1
ATOM 636 O O . VAL A 1 80 ? -1.907 -2.021 4.589 1.00 88.88 80 VAL A O 1
ATOM 639 N N . ASN A 1 81 ? -3.514 -3.314 5.470 1.00 91.44 81 ASN A N 1
ATOM 640 C CA . ASN A 1 81 ? -2.577 -4.215 6.142 1.00 91.44 81 ASN A CA 1
ATOM 641 C C . ASN A 1 81 ? -2.041 -5.238 5.129 1.00 91.44 81 ASN A C 1
ATOM 643 O O . ASN A 1 81 ? -2.497 -6.379 5.078 1.00 91.44 81 ASN A O 1
ATOM 647 N N . ARG A 1 82 ? -1.129 -4.780 4.272 1.00 91.25 82 ARG A N 1
ATOM 648 C CA . ARG A 1 82 ? -0.514 -5.547 3.188 1.00 91.25 82 ARG A CA 1
ATOM 649 C C . ARG A 1 82 ? 1.000 -5.345 3.231 1.00 91.25 82 ARG A C 1
ATOM 651 O O . ARG A 1 82 ? 1.475 -4.277 3.614 1.00 91.25 82 ARG A O 1
ATOM 658 N N . ALA A 1 83 ? 1.751 -6.383 2.869 1.00 92.19 83 ALA A N 1
ATOM 659 C CA . ALA A 1 83 ? 3.204 -6.304 2.781 1.00 92.19 83 ALA A CA 1
ATOM 660 C C . ALA A 1 83 ? 3.634 -5.376 1.635 1.00 92.19 83 ALA A C 1
ATOM 662 O O . ALA A 1 83 ? 2.973 -5.343 0.600 1.00 92.19 83 ALA A O 1
ATOM 663 N N . THR A 1 84 ? 4.772 -4.693 1.790 1.00 90.88 84 THR A N 1
ATOM 664 C CA . THR A 1 84 ? 5.365 -3.820 0.756 1.00 90.88 84 THR A CA 1
ATOM 665 C C . THR A 1 84 ? 5.636 -4.557 -0.559 1.00 90.88 84 THR A C 1
ATOM 667 O O . THR A 1 84 ? 5.507 -3.978 -1.631 1.00 90.88 84 THR A O 1
ATOM 670 N N . TYR A 1 85 ? 5.973 -5.845 -0.469 1.00 94.50 85 TYR A N 1
ATOM 671 C CA . TYR A 1 85 ? 6.163 -6.741 -1.602 1.00 94.50 85 TYR A CA 1
ATOM 672 C C . TYR A 1 85 ? 5.265 -7.963 -1.440 1.00 94.50 85 TYR A C 1
ATOM 674 O O . TYR A 1 85 ? 5.220 -8.562 -0.362 1.00 94.50 85 TYR A O 1
ATOM 682 N N . ASN A 1 86 ? 4.564 -8.343 -2.507 1.00 96.38 86 ASN A N 1
ATOM 683 C CA . ASN A 1 86 ? 3.798 -9.584 -2.549 1.00 96.38 86 ASN A CA 1
ATOM 684 C C . ASN A 1 86 ? 4.135 -10.338 -3.830 1.00 96.38 86 ASN A C 1
ATOM 686 O O . ASN A 1 86 ? 4.246 -9.745 -4.900 1.00 96.38 86 ASN A O 1
ATOM 690 N N . GLN A 1 87 ? 4.232 -11.655 -3.714 1.00 96.12 87 GLN A N 1
ATOM 691 C CA . GLN A 1 87 ? 4.513 -12.546 -4.827 1.00 96.12 87 GLN A CA 1
ATOM 692 C C . GLN A 1 87 ? 3.575 -13.745 -4.748 1.00 96.12 87 GLN A C 1
ATOM 694 O O . GLN A 1 87 ? 3.417 -14.348 -3.686 1.00 96.12 87 GLN A O 1
ATOM 699 N N . ALA A 1 88 ? 2.962 -14.081 -5.875 1.00 94.56 88 ALA A N 1
ATOM 700 C CA . ALA A 1 88 ? 2.199 -15.301 -6.065 1.00 94.56 88 ALA A CA 1
ATOM 701 C C . ALA A 1 88 ? 2.950 -16.157 -7.086 1.00 94.56 88 ALA A C 1
ATOM 703 O O . ALA A 1 88 ? 3.159 -15.734 -8.220 1.00 94.56 88 ALA A O 1
ATOM 704 N N . VAL A 1 89 ? 3.399 -17.341 -6.674 1.00 93.50 89 VAL A N 1
ATOM 705 C CA . VAL A 1 89 ? 4.179 -18.243 -7.530 1.00 93.50 89 VAL A CA 1
ATOM 706 C C . VAL A 1 89 ? 3.293 -19.405 -7.955 1.00 93.50 89 VAL A C 1
ATOM 708 O O . VAL A 1 89 ? 2.759 -20.116 -7.101 1.00 93.50 89 VAL A O 1
ATOM 711 N N . ALA A 1 90 ? 3.141 -19.599 -9.263 1.00 91.50 90 ALA A N 1
ATOM 712 C CA . ALA A 1 90 ? 2.482 -20.775 -9.815 1.00 91.50 90 ALA A CA 1
ATOM 713 C C . ALA A 1 90 ? 3.378 -22.011 -9.616 1.00 91.50 90 ALA A C 1
ATOM 715 O O . ALA A 1 90 ? 4.590 -21.954 -9.826 1.00 91.50 90 ALA A O 1
ATOM 716 N N . VAL A 1 91 ? 2.790 -23.129 -9.180 1.00 88.25 91 VAL A N 1
ATOM 717 C CA . VAL A 1 91 ? 3.498 -24.398 -8.953 1.00 88.25 91 VAL A CA 1
ATOM 718 C C . VAL A 1 91 ? 2.741 -25.519 -9.658 1.00 88.25 91 VAL A C 1
ATOM 720 O O . VAL A 1 91 ? 1.536 -25.659 -9.468 1.00 88.25 91 VAL A O 1
ATOM 723 N N . GLY A 1 92 ? 3.449 -26.338 -10.439 1.00 85.56 92 GLY A N 1
ATOM 724 C CA . GLY A 1 92 ? 2.873 -27.464 -11.178 1.00 85.56 92 GLY A CA 1
ATOM 725 C C . GLY A 1 92 ? 3.252 -27.420 -12.653 1.00 85.56 92 GLY A C 1
ATOM 726 O O . GLY A 1 92 ? 4.365 -27.794 -13.007 1.00 85.56 92 GLY A O 1
ATOM 727 N N . GLU A 1 93 ? 2.334 -26.953 -13.501 1.00 77.75 93 GLU A N 1
ATOM 728 C CA . GLU A 1 93 ? 2.445 -26.970 -14.973 1.00 77.75 93 GLU A CA 1
ATOM 729 C C . GLU A 1 93 ? 3.463 -25.966 -15.553 1.00 77.75 93 GLU A C 1
ATOM 731 O O . GLU A 1 93 ? 3.632 -25.875 -16.764 1.00 77.75 93 GLU A O 1
ATOM 736 N N . GLY A 1 94 ? 4.176 -25.236 -14.697 1.00 80.00 94 GLY A N 1
ATOM 737 C CA . GLY A 1 94 ? 5.170 -24.240 -15.074 1.00 80.00 94 GLY A CA 1
ATOM 738 C C . GLY A 1 94 ? 5.147 -23.049 -14.123 1.00 80.00 94 GLY A C 1
ATOM 739 O O . GLY A 1 94 ? 4.473 -23.072 -13.095 1.00 80.00 94 GLY A O 1
ATOM 740 N N . LEU A 1 95 ? 5.900 -22.006 -14.477 1.00 84.94 95 LEU A N 1
ATOM 741 C CA . LEU A 1 95 ? 5.893 -20.714 -13.775 1.00 84.94 95 LEU A CA 1
ATOM 742 C C . LEU A 1 95 ? 4.981 -19.684 -14.461 1.00 84.94 95 LEU A C 1
ATOM 744 O O . LEU A 1 95 ? 4.887 -18.544 -14.003 1.00 84.94 95 LEU A O 1
ATOM 748 N N . GLU A 1 96 ? 4.317 -20.079 -15.551 1.00 84.06 96 GLU A N 1
ATOM 749 C CA . GLU A 1 96 ? 3.300 -19.284 -16.237 1.00 84.06 96 GLU A CA 1
ATOM 750 C C . GLU A 1 96 ? 2.159 -18.950 -15.266 1.00 84.06 96 GLU A C 1
ATOM 752 O O . GLU A 1 96 ? 1.641 -19.819 -14.569 1.00 84.06 96 GLU A O 1
ATOM 757 N N . GLY A 1 97 ? 1.811 -17.667 -15.167 1.00 85.81 97 GLY A N 1
ATOM 758 C CA . GLY A 1 97 ? 0.821 -17.180 -14.201 1.00 85.81 97 GLY A CA 1
ATOM 759 C C . GLY A 1 97 ? 1.387 -16.802 -12.831 1.00 85.81 97 GLY A C 1
ATOM 760 O O . GLY A 1 97 ? 0.625 -16.404 -11.956 1.00 85.81 97 GLY A O 1
ATOM 761 N N . SER A 1 98 ? 2.705 -16.870 -12.631 1.00 93.75 98 SER A N 1
ATOM 762 C CA . SER A 1 98 ? 3.324 -16.240 -11.466 1.00 93.75 98 SER A CA 1
ATOM 763 C C . SER A 1 98 ? 3.276 -14.714 -11.590 1.00 93.75 98 SER A C 1
ATOM 765 O O . SER A 1 98 ? 3.490 -14.154 -12.667 1.00 93.75 98 SER A O 1
ATOM 767 N N . GLN A 1 99 ? 3.005 -14.031 -10.484 1.00 95.69 99 GLN A N 1
ATOM 768 C CA . GLN A 1 99 ? 2.768 -12.591 -10.454 1.00 95.69 99 GLN A CA 1
ATOM 769 C C . GLN A 1 99 ? 3.423 -11.948 -9.230 1.00 95.69 99 GLN A C 1
ATOM 771 O O . GLN A 1 99 ? 3.698 -12.605 -8.221 1.00 95.69 99 GLN A O 1
ATOM 776 N N . HIS A 1 100 ? 3.683 -10.650 -9.308 1.00 96.19 100 HIS A N 1
ATOM 777 C CA . HIS A 1 100 ? 4.252 -9.877 -8.214 1.00 96.19 100 HIS A CA 1
ATOM 778 C C . HIS A 1 100 ? 3.717 -8.448 -8.211 1.00 96.19 100 HIS A C 1
ATOM 780 O O . HIS A 1 100 ? 3.114 -7.993 -9.177 1.00 96.19 100 HIS A O 1
ATOM 786 N N . ILE A 1 101 ? 3.932 -7.752 -7.104 1.00 96.50 101 ILE A N 1
ATOM 787 C CA . ILE A 1 101 ? 3.724 -6.311 -7.022 1.00 96.50 101 ILE A CA 1
ATOM 788 C C . ILE A 1 101 ?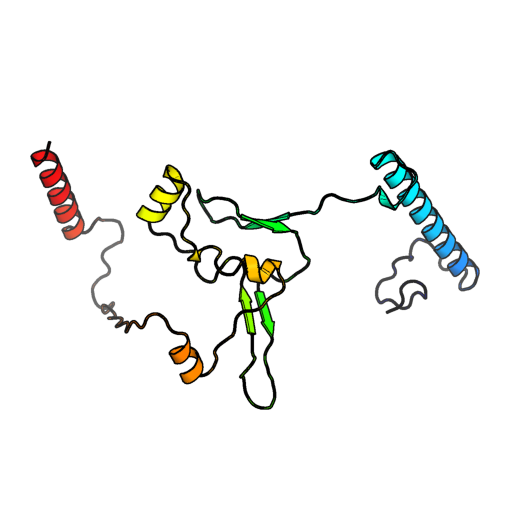 4.717 -5.718 -6.022 1.00 96.50 101 ILE A C 1
ATOM 790 O O . ILE A 1 101 ? 4.905 -6.273 -4.929 1.00 96.50 101 ILE A O 1
ATOM 794 N N . LEU A 1 102 ? 5.350 -4.608 -6.397 1.00 94.69 102 LEU A N 1
ATOM 795 C CA . LEU A 1 102 ? 6.250 -3.834 -5.548 1.00 94.69 102 LEU A CA 1
ATOM 796 C C . LEU A 1 102 ? 5.867 -2.353 -5.610 1.00 94.69 102 LEU A C 1
ATOM 798 O O . LEU A 1 102 ? 6.209 -1.648 -6.553 1.00 94.69 102 LEU A O 1
ATOM 802 N N . ALA A 1 103 ? 5.176 -1.869 -4.578 1.00 92.31 103 ALA A N 1
ATOM 803 C CA . ALA A 1 103 ? 4.819 -0.457 -4.500 1.00 92.31 103 ALA A CA 1
ATOM 804 C C . ALA A 1 103 ? 5.978 0.399 -3.953 1.00 92.31 103 ALA A C 1
ATOM 806 O O . ALA A 1 103 ? 6.664 -0.030 -3.018 1.00 92.31 103 ALA A O 1
ATOM 807 N N . PRO A 1 104 ? 6.152 1.640 -4.444 1.00 91.50 104 PRO A N 1
ATOM 808 C CA . PRO A 1 104 ? 5.373 2.281 -5.509 1.00 91.50 104 PRO A CA 1
ATOM 809 C C . PRO A 1 104 ? 5.879 1.930 -6.922 1.00 91.50 104 PRO A C 1
ATOM 811 O O . PRO A 1 104 ? 5.138 2.120 -7.880 1.00 91.50 104 PRO A O 1
ATOM 814 N N . SER A 1 105 ? 7.118 1.436 -7.031 1.00 90.81 105 SER A N 1
ATOM 815 C CA . SER A 1 105 ? 7.800 1.058 -8.271 1.00 90.81 105 SER A CA 1
ATOM 816 C C . SER A 1 105 ? 9.046 0.198 -7.980 1.00 90.81 105 SER A C 1
ATOM 818 O O . SER A 1 105 ? 9.532 0.137 -6.845 1.00 90.81 105 SER A O 1
ATOM 820 N N . ASN A 1 106 ? 9.588 -0.427 -9.031 1.00 88.94 106 ASN A N 1
ATOM 821 C CA . ASN A 1 106 ? 10.901 -1.072 -9.069 1.00 88.94 106 ASN A CA 1
ATOM 822 C C . ASN A 1 106 ? 12.093 -0.099 -9.229 1.00 88.94 106 ASN A C 1
ATOM 824 O O . ASN A 1 106 ? 13.223 -0.500 -8.943 1.00 88.94 106 ASN A O 1
ATOM 828 N N . ASP A 1 107 ? 11.881 1.145 -9.676 1.00 86.56 107 ASP A N 1
ATOM 829 C CA . ASP A 1 107 ? 12.934 2.156 -9.857 1.00 86.56 107 ASP A CA 1
ATOM 830 C C . ASP A 1 107 ? 12.672 3.402 -8.998 1.00 86.56 107 ASP A C 1
ATOM 832 O O . ASP A 1 107 ? 11.634 4.051 -9.090 1.00 86.56 107 ASP A O 1
ATOM 836 N N . GLY A 1 108 ? 13.646 3.745 -8.156 1.00 85.06 108 GLY A N 1
ATOM 837 C CA . GLY A 1 108 ? 13.634 4.959 -7.336 1.00 85.06 108 GLY A CA 1
ATOM 838 C C . GLY A 1 108 ? 14.622 6.028 -7.807 1.00 85.06 108 GLY A C 1
ATOM 839 O O . GLY A 1 108 ? 14.848 7.002 -7.089 1.00 85.06 108 GLY A O 1
ATOM 840 N N . ASN A 1 109 ? 15.279 5.833 -8.953 1.00 86.88 109 ASN A N 1
ATOM 841 C CA . ASN A 1 109 ? 16.342 6.706 -9.420 1.00 86.88 109 ASN A CA 1
ATOM 842 C C . ASN A 1 109 ? 15.798 7.925 -10.178 1.00 86.88 109 ASN A C 1
ATOM 844 O O . ASN A 1 109 ? 15.100 7.812 -11.188 1.00 86.88 109 ASN A O 1
ATOM 848 N N . MET A 1 110 ? 16.225 9.106 -9.739 1.00 86.50 110 MET A N 1
ATOM 849 C CA . MET A 1 110 ? 16.027 10.369 -10.443 1.00 86.50 110 MET A CA 1
ATOM 850 C C . MET A 1 110 ? 17.382 10.967 -10.801 1.00 86.50 110 MET A C 1
ATOM 852 O O . MET A 1 110 ? 18.259 11.128 -9.951 1.00 86.50 110 MET A O 1
ATOM 856 N N . THR A 1 111 ? 17.553 11.344 -12.061 1.00 87.25 111 THR A N 1
ATOM 857 C CA . THR A 1 111 ? 18.704 12.132 -12.500 1.00 87.25 111 THR A CA 1
ATOM 858 C C . THR A 1 111 ? 18.595 13.571 -11.984 1.00 87.25 111 THR A C 1
ATOM 860 O O . THR A 1 111 ? 17.506 14.063 -11.697 1.00 87.25 1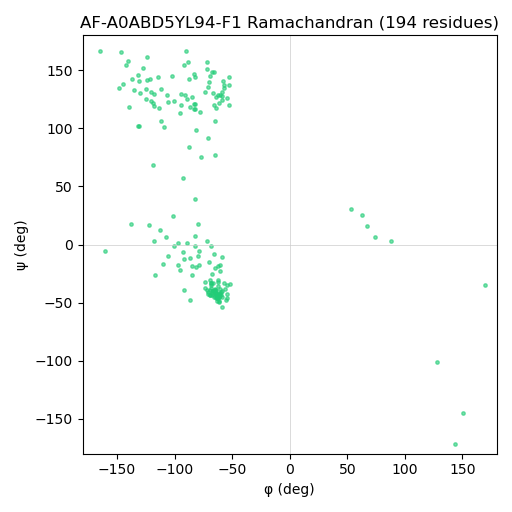11 THR A O 1
ATOM 863 N N . LEU A 1 112 ? 19.717 14.293 -11.880 1.00 87.44 112 LEU A N 1
ATOM 864 C CA . LEU A 1 112 ? 19.704 15.693 -11.428 1.00 87.44 112 LEU A CA 1
ATOM 865 C C . LEU A 1 112 ? 18.760 16.596 -12.258 1.00 87.44 112 LEU A C 1
ATOM 867 O O . LEU A 1 112 ? 18.029 17.376 -11.647 1.00 87.44 112 LEU A O 1
ATOM 871 N N . PRO A 1 113 ? 18.712 16.500 -13.605 1.00 88.81 113 PRO A N 1
ATOM 872 C CA . PRO A 1 113 ? 17.728 17.241 -14.392 1.00 88.81 113 PRO A CA 1
ATOM 873 C C . PRO A 1 113 ? 16.281 16.913 -14.018 1.00 88.81 113 PRO A C 1
ATOM 875 O O . PRO A 1 113 ? 15.466 17.825 -13.935 1.00 88.81 113 PRO A O 1
ATOM 878 N N . GLU A 1 114 ? 15.963 15.644 -13.748 1.00 87.94 114 GLU A N 1
ATOM 879 C CA . GLU A 1 114 ? 14.619 15.234 -13.324 1.00 87.94 114 GLU A CA 1
ATOM 880 C C . GLU A 1 114 ? 14.283 15.770 -11.933 1.00 87.94 114 GLU A C 1
ATOM 882 O O . GLU A 1 114 ? 13.187 16.275 -11.734 1.00 87.94 114 GLU A O 1
ATOM 887 N N . VAL A 1 115 ? 15.231 15.765 -10.989 1.00 85.94 115 VAL A N 1
ATOM 888 C CA . VAL A 1 115 ? 15.031 16.387 -9.667 1.00 85.94 115 VAL A CA 1
ATOM 889 C C . VAL A 1 115 ? 14.703 17.875 -9.805 1.00 85.94 115 VAL A C 1
ATOM 891 O O . VAL A 1 115 ? 13.772 18.364 -9.165 1.00 85.94 115 VAL A O 1
ATOM 894 N N . LEU A 1 116 ? 15.440 18.601 -10.651 1.00 85.19 116 LEU A N 1
ATOM 895 C CA . LEU A 1 116 ? 15.176 20.018 -10.913 1.00 85.19 116 LEU A CA 1
ATOM 896 C C . LEU A 1 116 ? 13.822 20.223 -11.604 1.00 85.19 116 LEU A C 1
ATOM 898 O O . LEU A 1 116 ? 13.078 21.126 -11.224 1.00 85.19 116 LEU A O 1
ATOM 902 N N . ALA A 1 117 ? 13.476 19.378 -12.578 1.00 85.25 117 ALA A N 1
ATOM 903 C CA . ALA A 1 117 ? 12.184 19.423 -13.255 1.00 85.25 117 ALA A CA 1
ATOM 904 C C . ALA A 1 117 ? 11.023 19.185 -12.276 1.00 85.25 117 ALA A C 1
ATOM 906 O O . ALA A 1 117 ? 10.062 19.952 -12.271 1.00 85.25 117 ALA A O 1
ATOM 907 N N . THR A 1 118 ? 11.141 18.209 -11.375 1.00 85.75 118 THR A N 1
ATOM 908 C CA . THR A 1 118 ? 10.143 17.951 -10.330 1.00 85.75 118 THR A CA 1
ATOM 909 C C . THR A 1 118 ? 10.035 19.114 -9.343 1.00 85.75 118 THR A C 1
ATOM 911 O O . THR A 1 118 ? 8.929 19.481 -8.956 1.00 85.75 118 THR A O 1
ATOM 914 N N . GLN A 1 119 ? 11.143 19.761 -8.967 1.00 84.00 119 GLN A N 1
ATOM 915 C CA . GLN A 1 119 ? 11.105 20.927 -8.073 1.00 84.00 119 GLN A CA 1
ATOM 916 C C . GLN A 1 119 ? 10.472 22.170 -8.714 1.00 84.00 119 GLN A C 1
ATOM 918 O O . GLN A 1 119 ? 9.825 22.952 -8.018 1.00 84.00 119 GLN A O 1
ATOM 923 N N . LEU A 1 120 ? 10.679 22.376 -10.017 1.00 84.69 120 LEU A N 1
ATOM 924 C CA . LEU A 1 120 ? 10.240 23.582 -10.725 1.00 84.69 120 LEU A CA 1
ATOM 925 C C . LEU A 1 120 ? 8.850 23.441 -11.357 1.00 84.69 120 LEU A C 1
ATOM 927 O O . LEU A 1 120 ? 8.079 24.397 -11.352 1.00 84.69 120 LEU A O 1
ATOM 931 N N . GLY A 1 121 ? 8.547 22.271 -11.918 1.00 79.44 121 GLY A N 1
ATOM 932 C CA . GLY A 1 121 ? 7.307 21.984 -12.644 1.00 79.44 121 GLY A CA 1
ATOM 933 C C . GLY A 1 121 ? 6.370 21.020 -11.921 1.00 79.44 121 GLY A C 1
ATOM 934 O O . GLY A 1 121 ? 5.187 20.965 -12.240 1.00 79.44 121 GLY A O 1
ATOM 935 N N . GLY A 1 122 ? 6.858 20.283 -10.919 1.00 78.44 122 GLY A N 1
ATOM 936 C CA . GLY A 1 122 ? 6.064 19.274 -10.218 1.00 78.44 122 GLY A CA 1
ATOM 937 C C . GLY A 1 122 ? 5.818 17.995 -11.020 1.00 78.44 122 GLY A C 1
ATOM 938 O O . GLY A 1 122 ? 5.048 17.158 -10.550 1.00 78.44 122 GLY A O 1
ATOM 939 N N . ASP A 1 123 ? 6.430 17.844 -12.193 1.00 80.94 123 ASP A N 1
ATOM 940 C CA . ASP A 1 123 ? 6.325 16.634 -13.003 1.00 80.94 123 ASP A CA 1
ATOM 941 C C . ASP A 1 123 ? 7.331 15.601 -12.492 1.00 80.94 123 ASP A C 1
ATOM 943 O O . ASP A 1 123 ? 8.537 15.857 -12.418 1.00 80.94 123 ASP A O 1
ATOM 947 N N . GLU A 1 124 ? 6.819 14.444 -12.086 1.00 83.44 124 GLU A N 1
ATOM 948 C CA . GLU A 1 124 ? 7.623 13.293 -11.691 1.00 83.44 124 GLU A CA 1
ATOM 949 C C . GLU A 1 124 ? 7.650 12.274 -12.822 1.00 83.44 124 GLU A C 1
ATOM 951 O O . GLU A 1 124 ? 6.643 12.109 -13.508 1.00 83.44 124 GLU A O 1
ATOM 956 N N . PRO A 1 125 ? 8.771 11.567 -13.024 1.00 86.94 125 PRO A N 1
ATOM 957 C CA . PRO A 1 125 ? 8.780 10.441 -13.937 1.00 86.94 125 PRO A CA 1
ATOM 958 C C . PRO A 1 125 ? 7.793 9.356 -13.490 1.00 86.94 125 PRO A C 1
ATOM 960 O O . PRO A 1 125 ? 7.895 8.868 -12.365 1.00 86.94 125 PRO A O 1
ATOM 963 N N . ASP A 1 126 ? 6.917 8.915 -14.398 1.00 87.56 126 ASP A N 1
ATOM 964 C CA . ASP A 1 126 ? 5.903 7.877 -14.130 1.00 87.56 126 ASP A CA 1
ATOM 965 C C . ASP A 1 126 ? 6.501 6.608 -13.515 1.00 87.56 126 ASP A C 1
ATOM 967 O O . ASP A 1 126 ? 5.905 5.986 -12.638 1.00 87.56 126 ASP A O 1
ATOM 971 N N . ARG A 1 127 ? 7.737 6.271 -13.911 1.00 88.88 127 ARG A N 1
ATOM 972 C CA . ARG A 1 127 ? 8.484 5.122 -13.389 1.00 88.88 127 ARG A CA 1
ATOM 973 C C . ARG A 1 127 ? 8.709 5.153 -11.879 1.00 88.88 127 ARG A C 1
ATOM 975 O O . ARG A 1 127 ? 9.185 4.161 -11.364 1.00 88.88 127 ARG A O 1
ATOM 982 N N . LEU A 1 128 ? 8.444 6.245 -11.160 1.00 88.25 128 LEU A N 1
ATOM 983 C CA . LEU A 1 128 ? 8.549 6.279 -9.695 1.00 88.25 128 LEU A CA 1
ATOM 984 C C . LEU A 1 128 ? 7.306 5.704 -8.995 1.00 88.25 128 LEU A C 1
ATOM 986 O O . LEU A 1 128 ? 7.380 5.344 -7.817 1.00 88.25 128 LEU A O 1
ATOM 990 N N . THR A 1 129 ? 6.170 5.623 -9.695 1.00 90.56 129 THR A N 1
ATOM 991 C CA . THR A 1 129 ? 4.868 5.217 -9.137 1.00 90.56 129 THR A CA 1
ATOM 992 C C . THR A 1 129 ? 4.076 4.271 -10.043 1.00 90.56 129 THR A C 1
ATOM 994 O O . THR A 1 129 ? 2.872 4.115 -9.854 1.00 90.56 129 THR A O 1
ATOM 997 N N . ASP A 1 130 ? 4.732 3.643 -11.015 1.00 91.38 130 ASP A N 1
ATOM 998 C CA . ASP A 1 130 ? 4.123 2.840 -12.084 1.00 91.38 130 ASP A CA 1
ATOM 999 C C . ASP A 1 130 ? 3.426 1.547 -11.627 1.00 91.38 130 ASP A C 1
ATOM 1001 O O . ASP A 1 130 ? 2.771 0.907 -12.439 1.00 91.38 130 ASP A O 1
ATOM 1005 N N . GLN A 1 131 ? 3.556 1.164 -10.355 1.00 93.94 131 GLN A N 1
ATOM 1006 C CA . GLN A 1 131 ? 2.881 0.005 -9.755 1.00 93.94 131 GLN A CA 1
ATOM 1007 C C . GLN A 1 131 ? 1.933 0.383 -8.615 1.00 93.94 131 GLN A C 1
ATOM 1009 O O . GLN A 1 131 ? 1.401 -0.482 -7.906 1.00 93.94 131 GLN A O 1
ATOM 1014 N N . LEU A 1 132 ? 1.777 1.678 -8.342 1.00 92.56 132 LEU A N 1
ATOM 1015 C CA . LEU A 1 132 ? 1.038 2.119 -7.170 1.00 92.56 132 LEU A CA 1
ATOM 1016 C C . LEU A 1 132 ? -0.467 1.885 -7.316 1.00 92.56 132 LEU A C 1
ATOM 1018 O O . LEU A 1 132 ? -1.114 1.485 -6.343 1.00 92.56 132 LEU A O 1
ATOM 1022 N N . ASP A 1 133 ? -1.005 2.108 -8.513 1.00 93.44 133 ASP A N 1
ATOM 1023 C CA . ASP A 1 133 ? -2.428 1.943 -8.797 1.00 93.44 133 ASP A CA 1
ATOM 1024 C C . ASP A 1 133 ? -2.821 0.462 -8.749 1.00 93.44 133 ASP A C 1
ATOM 1026 O O . ASP A 1 133 ? -3.787 0.105 -8.071 1.00 93.44 133 ASP A O 1
ATOM 1030 N N . GLU A 1 134 ? -2.014 -0.426 -9.335 1.00 95.12 134 GLU A N 1
ATOM 1031 C CA . GLU A 1 134 ? -2.194 -1.876 -9.254 1.00 95.12 134 GLU A CA 1
ATOM 1032 C C . GLU A 1 134 ? -2.110 -2.352 -7.799 1.00 95.12 134 GLU A C 1
ATOM 1034 O O . GLU A 1 134 ? -2.945 -3.130 -7.325 1.00 95.12 134 GLU A O 1
ATOM 1039 N N . TYR A 1 135 ? -1.143 -1.841 -7.029 1.00 95.06 135 TYR A N 1
ATOM 1040 C CA . TYR A 1 135 ? -1.032 -2.171 -5.612 1.00 95.06 135 TYR A CA 1
ATOM 1041 C C . TYR A 1 135 ? -2.269 -1.733 -4.816 1.00 95.06 135 TYR A C 1
ATOM 1043 O O . TYR A 1 135 ? -2.747 -2.495 -3.964 1.00 95.06 135 TYR A O 1
ATOM 1051 N N . ALA A 1 136 ? -2.802 -0.540 -5.089 1.00 94.00 136 ALA A N 1
ATOM 1052 C CA . ALA A 1 136 ? -4.008 -0.020 -4.450 1.00 94.00 136 ALA A CA 1
ATOM 1053 C C . ALA A 1 136 ? -5.274 -0.796 -4.861 1.00 94.00 136 ALA A C 1
ATOM 1055 O O . ALA A 1 136 ? -6.173 -0.977 -4.035 1.00 94.00 136 ALA A O 1
ATOM 1056 N N . ALA A 1 137 ? -5.321 -1.297 -6.097 1.00 95.31 137 ALA A N 1
ATOM 1057 C CA . ALA A 1 137 ? -6.413 -2.096 -6.650 1.00 95.31 137 ALA A CA 1
ATOM 1058 C C . ALA A 1 137 ? -6.357 -3.590 -6.274 1.00 95.31 137 ALA A C 1
ATOM 1060 O O . ALA A 1 137 ? -7.266 -4.340 -6.621 1.00 95.31 137 ALA A O 1
ATOM 1061 N N . PHE A 1 138 ? -5.338 -4.028 -5.520 1.00 95.38 138 PHE A N 1
ATOM 1062 C CA . PHE A 1 138 ? -5.063 -5.447 -5.231 1.00 95.38 138 PHE A CA 1
ATOM 1063 C C . PHE A 1 138 ? -4.728 -6.284 -6.474 1.00 95.38 138 PHE A C 1
ATOM 1065 O O . PHE A 1 138 ? -4.858 -7.509 -6.466 1.00 95.38 138 PHE A O 1
ATOM 1072 N N . GLU A 1 139 ? -4.228 -5.629 -7.511 1.00 96.62 139 GLU A N 1
ATOM 1073 C CA . GLU A 1 139 ? -3.775 -6.253 -8.742 1.00 96.62 139 GLU A CA 1
ATOM 1074 C C . GLU A 1 139 ? -2.287 -6.621 -8.646 1.00 96.62 139 GLU A C 1
ATOM 1076 O O . GLU A 1 139 ? -1.574 -6.249 -7.702 1.00 96.62 139 GLU A O 1
ATOM 1081 N N . TYR A 1 140 ? -1.841 -7.445 -9.593 1.00 95.06 140 TYR A N 1
ATOM 1082 C CA . TYR A 1 140 ? -0.472 -7.936 -9.670 1.00 95.06 140 TYR A CA 1
ATOM 1083 C C . TYR A 1 140 ? 0.027 -7.881 -11.114 1.00 95.06 140 TYR A C 1
ATOM 1085 O O . TYR A 1 140 ? -0.699 -8.228 -12.046 1.00 95.06 140 TYR A O 1
ATOM 1093 N N . ALA A 1 141 ? 1.300 -7.534 -11.279 1.00 93.25 141 ALA A N 1
ATOM 1094 C CA . ALA A 1 141 ? 1.995 -7.593 -12.553 1.00 93.25 141 ALA A CA 1
ATOM 1095 C C . ALA A 1 141 ? 2.524 -9.017 -12.824 1.00 93.25 141 ALA A C 1
ATOM 1097 O O . ALA A 1 141 ? 2.934 -9.718 -11.886 1.00 93.25 141 ALA A O 1
ATOM 1098 N N . PRO A 1 142 ? 2.569 -9.469 -14.091 1.00 93.06 142 PRO A N 1
ATOM 1099 C CA . PRO A 1 142 ? 3.247 -10.710 -14.456 1.00 93.06 142 PRO A CA 1
ATOM 1100 C C . PRO A 1 142 ? 4.690 -10.730 -13.940 1.00 93.06 142 PRO A C 1
ATOM 1102 O O . PRO A 1 142 ? 5.403 -9.732 -14.025 1.00 93.06 142 PRO A O 1
ATOM 1105 N N . ASN A 1 143 ? 5.133 -11.865 -13.399 1.00 93.81 143 ASN A N 1
ATOM 1106 C CA . ASN A 1 143 ? 6.517 -12.049 -12.977 1.00 93.81 143 ASN A CA 1
ATOM 1107 C C . ASN A 1 143 ? 7.222 -13.023 -13.937 1.00 93.81 143 ASN A C 1
ATOM 1109 O O . ASN A 1 143 ? 6.990 -14.229 -13.827 1.00 93.81 143 ASN A O 1
ATOM 1113 N N . PRO A 1 144 ? 8.031 -12.543 -14.898 1.00 91.19 144 PRO A N 1
ATOM 1114 C CA . PRO A 1 144 ? 8.713 -13.416 -15.847 1.00 91.19 144 PRO A CA 1
ATOM 1115 C C . PRO A 1 144 ? 9.873 -14.158 -15.167 1.00 91.19 144 PRO A C 1
ATOM 1117 O O . PRO A 1 144 ? 10.723 -13.552 -14.518 1.00 91.19 144 PRO A O 1
ATOM 1120 N N . TYR A 1 145 ? 9.946 -15.476 -15.348 1.00 89.50 145 TYR A N 1
ATOM 1121 C CA . TYR A 1 145 ? 11.031 -16.306 -14.802 1.00 89.50 145 TYR A CA 1
ATOM 1122 C C . TYR A 1 145 ? 11.873 -16.977 -15.882 1.00 89.50 145 TYR A C 1
ATOM 1124 O O . TYR A 1 145 ? 13.037 -17.305 -15.643 1.00 89.50 145 TYR A O 1
ATOM 1132 N N . THR A 1 146 ? 11.300 -17.217 -17.061 1.00 88.25 146 THR A N 1
ATOM 1133 C CA . THR A 1 146 ? 12.026 -17.810 -18.186 1.00 88.25 146 THR A CA 1
ATOM 1134 C C . THR A 1 146 ? 12.617 -16.720 -19.074 1.00 88.25 146 THR A C 1
ATOM 1136 O O . THR A 1 146 ? 12.100 -15.607 -19.142 1.00 88.25 146 THR A O 1
ATOM 1139 N N . ARG A 1 147 ? 13.703 -17.03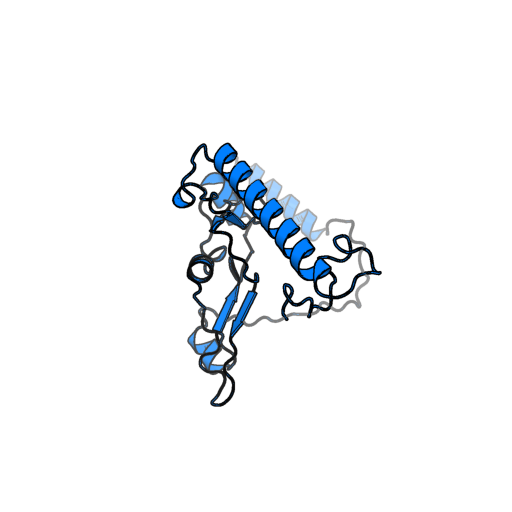9 -19.792 1.00 89.94 147 ARG A N 1
ATOM 1140 C CA . ARG A 1 147 ? 14.297 -16.114 -20.771 1.00 89.94 147 ARG A CA 1
ATOM 1141 C C . ARG A 1 147 ? 13.262 -15.638 -21.789 1.00 89.94 147 ARG A C 1
ATOM 1143 O O . ARG A 1 147 ? 13.183 -14.448 -22.040 1.00 89.94 147 ARG A O 1
ATOM 1150 N N . GLU A 1 148 ? 12.464 -16.558 -22.320 1.00 89.56 148 GLU A N 1
ATOM 1151 C CA . GLU A 1 148 ? 11.418 -16.256 -23.300 1.00 89.56 148 GLU A CA 1
ATOM 1152 C C . GLU A 1 148 ? 10.379 -15.266 -22.749 1.00 89.56 148 GLU A C 1
ATOM 1154 O O . GLU A 1 148 ? 10.024 -14.297 -23.418 1.00 89.56 148 GLU A O 1
ATOM 1159 N N . GLN A 1 149 ? 9.946 -15.449 -21.497 1.00 89.88 149 GLN A N 1
ATOM 1160 C CA . GLN A 1 149 ? 9.031 -14.517 -20.833 1.00 89.88 149 GLN A CA 1
ATOM 1161 C C . GLN A 1 149 ? 9.662 -13.136 -20.641 1.00 89.88 149 GLN A C 1
ATOM 1163 O O . GLN A 1 149 ? 9.002 -12.128 -20.880 1.00 89.88 149 GLN A O 1
ATOM 1168 N N . VAL A 1 150 ? 10.933 -13.082 -20.227 1.00 91.19 150 VAL A N 1
ATOM 1169 C CA . VAL A 1 150 ? 11.663 -11.816 -20.069 1.00 91.19 150 VAL A CA 1
ATOM 1170 C C . VAL A 1 150 ? 11.803 -11.108 -21.417 1.00 91.19 150 VAL A C 1
ATOM 1172 O O . VAL A 1 150 ? 11.478 -9.931 -21.519 1.00 91.19 150 VAL A O 1
ATOM 1175 N N . GLU A 1 151 ? 12.232 -11.819 -22.460 1.00 91.44 151 GLU A N 1
ATOM 1176 C CA . GLU A 1 151 ? 12.413 -11.273 -23.812 1.00 91.44 151 GLU A CA 1
ATOM 1177 C C . GLU A 1 151 ? 11.098 -10.767 -24.420 1.00 91.44 151 GLU A C 1
ATOM 1179 O O . GLU A 1 151 ? 11.112 -9.799 -25.174 1.00 91.44 151 GLU A O 1
ATOM 1184 N N . THR A 1 152 ? 9.961 -11.365 -24.055 1.00 89.75 152 THR A N 1
ATOM 1185 C CA . THR A 1 152 ? 8.633 -10.936 -24.524 1.00 89.75 152 THR A CA 1
ATOM 1186 C C . THR A 1 152 ? 8.217 -9.574 -23.965 1.00 89.75 152 THR A C 1
ATOM 1188 O O . THR A 1 152 ? 7.509 -8.831 -24.643 1.00 89.75 152 THR A O 1
ATOM 1191 N N . ILE A 1 153 ? 8.630 -9.238 -22.738 1.00 88.25 153 ILE A N 1
ATOM 1192 C CA . ILE A 1 153 ? 8.223 -7.990 -22.072 1.00 88.25 153 ILE A CA 1
ATOM 1193 C C . ILE A 1 153 ? 9.326 -6.926 -22.030 1.00 88.25 153 ILE A C 1
ATOM 1195 O O . ILE A 1 153 ? 9.067 -5.792 -21.629 1.00 88.25 153 ILE A O 1
ATOM 1199 N N . ALA A 1 154 ? 10.559 -7.281 -22.393 1.00 89.75 154 ALA A N 1
ATOM 1200 C CA . ALA A 1 154 ? 11.693 -6.372 -22.351 1.00 89.75 154 ALA A CA 1
ATOM 1201 C C . ALA A 1 154 ? 11.497 -5.199 -23.324 1.00 89.75 154 ALA A C 1
ATOM 1203 O O . ALA A 1 154 ? 11.272 -5.389 -24.518 1.00 89.75 154 ALA A O 1
ATOM 1204 N N . THR A 1 155 ? 11.624 -3.976 -22.812 1.00 88.44 155 THR A N 1
ATOM 1205 C CA . THR A 1 155 ? 11.539 -2.740 -23.608 1.00 88.44 155 THR A CA 1
ATOM 1206 C C . THR A 1 155 ? 12.908 -2.214 -24.039 1.00 88.44 155 THR A C 1
ATOM 1208 O O . THR A 1 155 ? 12.994 -1.483 -25.024 1.00 88.44 155 THR A O 1
ATOM 1211 N N . ASP A 1 156 ? 13.975 -2.601 -23.337 1.00 88.94 156 ASP A N 1
ATOM 1212 C CA . ASP A 1 156 ? 15.359 -2.240 -23.642 1.00 88.94 156 ASP A CA 1
ATOM 1213 C C . ASP A 1 156 ? 16.311 -3.414 -23.364 1.00 88.94 156 ASP A C 1
ATOM 1215 O O . ASP A 1 156 ? 16.033 -4.290 -22.540 1.00 88.94 156 ASP A O 1
ATOM 1219 N N . HIS A 1 157 ? 17.449 -3.434 -24.059 1.00 87.81 157 HIS A N 1
ATOM 1220 C CA . HIS A 1 157 ? 18.506 -4.419 -23.862 1.00 87.81 157 HIS A CA 1
ATOM 1221 C C . HIS A 1 157 ? 19.882 -3.757 -23.931 1.00 87.81 157 HIS A C 1
ATOM 1223 O O . HIS A 1 157 ? 20.329 -3.296 -24.985 1.00 87.81 157 HIS A O 1
ATOM 1229 N N . GLN A 1 158 ? 20.624 -3.832 -22.827 1.00 90.31 158 GLN A N 1
ATOM 1230 C CA . GLN A 1 158 ? 21.969 -3.284 -22.729 1.00 90.31 158 GLN A CA 1
ATOM 1231 C C . GLN A 1 158 ? 22.994 -4.374 -22.400 1.00 90.31 158 GLN A C 1
ATOM 1233 O O . GLN A 1 158 ? 22.840 -5.149 -21.460 1.00 90.31 158 GLN A O 1
ATOM 1238 N N . THR A 1 159 ? 24.098 -4.416 -23.152 1.00 88.50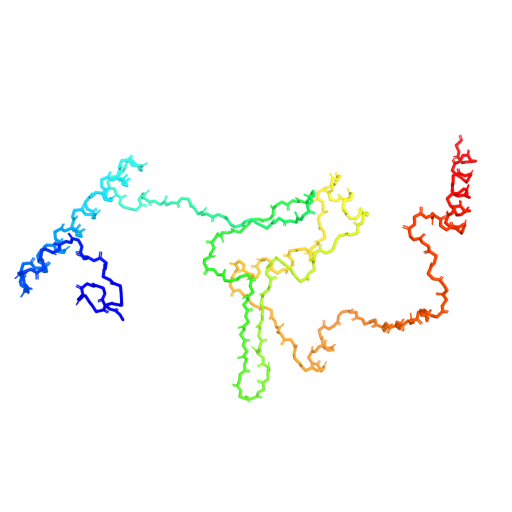 159 THR A N 1
ATOM 1239 C CA . THR A 1 159 ? 25.261 -5.244 -22.803 1.00 88.50 159 THR A 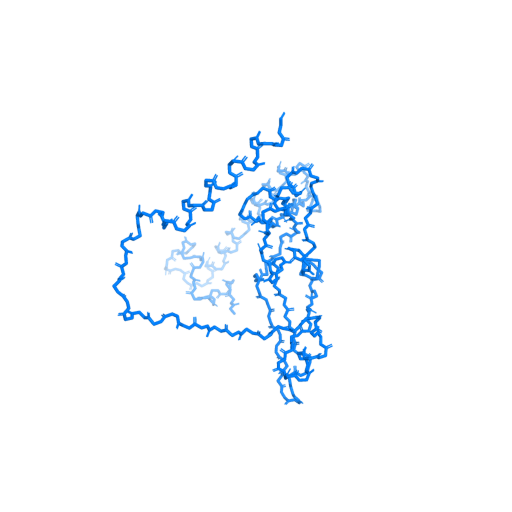CA 1
ATOM 1240 C C . THR A 1 159 ? 26.277 -4.408 -22.040 1.00 88.50 159 THR A C 1
ATOM 1242 O O . THR A 1 159 ? 26.905 -3.511 -22.603 1.00 88.50 159 THR A O 1
ATOM 1245 N N . LEU A 1 160 ? 26.480 -4.731 -20.764 1.00 85.88 160 LEU A N 1
ATOM 1246 C CA . LEU A 1 160 ? 27.491 -4.090 -19.931 1.00 85.88 160 LEU A CA 1
ATOM 1247 C C . LEU A 1 160 ? 28.810 -4.862 -20.014 1.00 85.88 160 LEU A C 1
ATOM 1249 O O . LEU A 1 160 ? 28.856 -6.074 -19.807 1.00 85.88 160 LEU A O 1
ATOM 1253 N N . ARG A 1 161 ? 29.904 -4.152 -20.296 1.00 85.38 161 ARG A N 1
ATOM 1254 C CA . ARG A 1 161 ? 31.268 -4.675 -20.148 1.00 85.38 161 ARG A CA 1
ATOM 1255 C C . ARG A 1 161 ? 31.944 -3.936 -19.007 1.00 85.38 161 ARG A C 1
ATOM 1257 O O . ARG A 1 161 ? 32.317 -2.776 -19.159 1.00 85.38 161 ARG A O 1
ATOM 1264 N N . ALA A 1 162 ? 32.098 -4.608 -17.874 1.00 74.88 162 ALA A N 1
ATOM 1265 C CA . ALA A 1 162 ? 32.892 -4.088 -16.773 1.00 74.88 162 ALA A CA 1
ATOM 1266 C C . ALA A 1 162 ? 34.372 -4.392 -17.042 1.00 74.88 162 ALA A C 1
ATOM 1268 O O . ALA A 1 162 ? 34.769 -5.555 -17.119 1.00 74.88 162 ALA A O 1
ATOM 1269 N N . TYR A 1 163 ? 35.188 -3.351 -17.194 1.00 66.31 163 TYR A N 1
ATOM 1270 C CA . TYR A 1 163 ? 36.641 -3.486 -17.180 1.00 66.31 163 TYR A CA 1
ATOM 1271 C C . TYR A 1 163 ? 37.119 -3.222 -15.755 1.00 66.31 163 TYR A C 1
ATOM 1273 O O . TYR A 1 163 ? 36.884 -2.147 -15.209 1.00 66.31 163 TYR A O 1
ATOM 1281 N N . HIS A 1 164 ? 37.777 -4.203 -15.148 1.00 52.34 164 HIS A N 1
ATOM 1282 C CA . HIS A 1 164 ? 38.468 -4.000 -13.883 1.00 52.34 164 HIS A CA 1
ATOM 1283 C C . HIS A 1 164 ? 39.786 -3.278 -14.184 1.00 52.34 164 HIS A C 1
ATOM 1285 O O . HIS A 1 164 ? 40.665 -3.841 -14.835 1.00 52.34 164 HIS A O 1
ATOM 1291 N N . THR A 1 165 ? 39.949 -2.035 -13.734 1.00 57.44 165 THR A N 1
ATOM 1292 C CA . THR A 1 165 ? 41.275 -1.405 -13.667 1.00 57.44 165 THR A CA 1
ATOM 1293 C C . THR A 1 165 ? 42.089 -2.220 -12.664 1.00 57.44 165 THR A C 1
ATOM 1295 O O . THR A 1 165 ? 41.654 -2.361 -11.523 1.00 57.44 165 THR A O 1
ATOM 1298 N N . SER A 1 166 ? 43.192 -2.861 -13.065 1.00 51.59 166 SER A N 1
ATOM 1299 C CA . SER A 1 166 ? 43.980 -3.663 -12.120 1.00 51.59 166 SER A CA 1
ATOM 1300 C C . SER A 1 166 ? 44.431 -2.787 -10.942 1.00 51.59 166 SER A C 1
ATOM 1302 O O . SER A 1 166 ? 44.879 -1.657 -11.125 1.00 51.59 166 SER A O 1
ATOM 1304 N N . ILE A 1 167 ? 44.287 -3.309 -9.722 1.00 55.28 167 ILE A N 1
ATOM 1305 C CA . ILE A 1 167 ? 44.675 -2.651 -8.458 1.00 55.28 167 ILE A CA 1
ATOM 1306 C C . ILE A 1 167 ? 46.200 -2.789 -8.218 1.00 55.28 167 ILE A C 1
ATOM 1308 O O . ILE A 1 167 ? 46.693 -2.582 -7.119 1.00 55.28 167 ILE A O 1
ATOM 1312 N N . ASP A 1 168 ? 46.985 -3.102 -9.252 1.00 52.00 168 ASP A N 1
ATOM 1313 C CA . ASP A 1 168 ? 48.448 -3.233 -9.139 1.00 52.00 168 ASP A CA 1
ATOM 1314 C C . ASP A 1 168 ? 49.195 -1.905 -9.370 1.00 52.00 168 ASP A C 1
ATOM 1316 O O . ASP A 1 168 ? 50.424 -1.855 -9.321 1.00 52.00 168 ASP A O 1
ATOM 1320 N N . GLY A 1 169 ? 48.471 -0.809 -9.613 1.00 58.12 169 GLY A N 1
A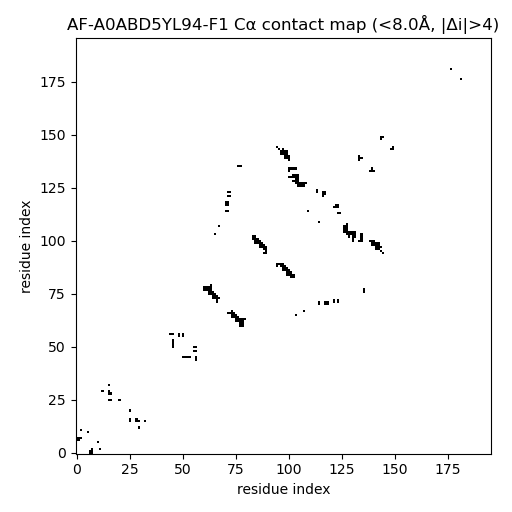TOM 1321 C CA . GLY A 1 169 ? 49.025 0.544 -9.564 1.00 58.12 169 GLY A CA 1
ATOM 1322 C C . GLY A 1 169 ? 48.961 1.112 -8.140 1.00 58.12 169 GLY A C 1
ATOM 1323 O O . GLY A 1 169 ? 47.975 0.863 -7.444 1.00 58.12 169 GLY A O 1
ATOM 1324 N N . PRO A 1 170 ? 49.968 1.881 -7.679 1.00 53.97 170 PRO A N 1
ATOM 1325 C CA . PRO A 1 170 ? 49.929 2.504 -6.359 1.00 53.97 170 PRO A CA 1
ATOM 1326 C C . PRO A 1 170 ? 48.656 3.346 -6.208 1.00 53.97 170 PRO A C 1
ATOM 1328 O O . PRO A 1 170 ? 48.365 4.204 -7.039 1.00 53.97 170 PRO A O 1
ATOM 1331 N N . ILE A 1 171 ? 47.893 3.077 -5.147 1.00 57.00 171 ILE A N 1
ATOM 1332 C CA . ILE A 1 171 ? 46.689 3.833 -4.799 1.00 57.00 171 ILE A CA 1
ATOM 1333 C C . ILE A 1 171 ? 47.129 5.258 -4.452 1.00 57.00 171 ILE A C 1
ATOM 1335 O O . ILE A 1 171 ? 47.718 5.487 -3.394 1.00 57.00 171 ILE A O 1
ATOM 1339 N N . GLU A 1 172 ? 46.862 6.221 -5.336 1.00 53.47 172 GLU A N 1
ATOM 1340 C CA . GLU A 1 172 ? 47.007 7.631 -4.986 1.00 53.47 172 GLU A CA 1
ATOM 1341 C C . GLU A 1 172 ? 45.950 7.994 -3.928 1.00 53.47 172 GLU A C 1
ATOM 1343 O O . GLU A 1 172 ? 44.773 7.655 -4.091 1.00 53.47 172 GLU A O 1
ATOM 1348 N N . PRO A 1 173 ? 46.333 8.649 -2.817 1.00 50.81 173 PRO A N 1
ATOM 1349 C CA . PRO A 1 173 ? 45.411 8.953 -1.734 1.00 50.81 173 PRO A CA 1
ATOM 1350 C C . PRO A 1 173 ? 44.232 9.803 -2.226 1.00 50.81 173 PRO A C 1
ATOM 1352 O O . PRO A 1 173 ? 44.402 10.903 -2.757 1.00 50.81 173 PRO A O 1
ATOM 1355 N N . THR A 1 174 ? 43.020 9.294 -1.988 1.00 54.00 174 THR A N 1
ATOM 1356 C CA . THR A 1 174 ? 41.722 9.946 -2.214 1.00 54.00 174 THR A CA 1
ATOM 1357 C C . THR A 1 174 ? 41.569 11.165 -1.307 1.00 54.00 174 THR A C 1
ATOM 1359 O O . THR A 1 174 ? 40.918 11.133 -0.267 1.00 54.00 174 THR A O 1
ATOM 1362 N N . GLY A 1 175 ? 42.233 12.243 -1.692 1.00 46.59 175 GLY A N 1
ATOM 1363 C CA . GLY A 1 175 ? 42.149 13.562 -1.071 1.00 46.59 175 GLY A CA 1
ATOM 1364 C C . GLY A 1 175 ? 42.643 14.678 -1.989 1.00 46.59 175 GLY A C 1
ATOM 1365 O O . GLY A 1 175 ? 42.510 15.852 -1.654 1.00 46.59 175 GLY A O 1
ATOM 1366 N N . GLN A 1 176 ? 43.188 14.342 -3.161 1.00 50.47 176 GLN A N 1
ATOM 1367 C CA . GLN A 1 176 ? 43.610 15.317 -4.154 1.00 50.47 176 GLN A CA 1
ATOM 1368 C C . GLN A 1 176 ? 42.814 15.110 -5.437 1.00 50.47 176 GLN A C 1
ATOM 1370 O O . GLN A 1 176 ? 42.794 14.030 -6.020 1.00 50.47 176 GLN A O 1
ATOM 1375 N N . ILE A 1 177 ? 42.115 16.168 -5.852 1.00 54.03 177 ILE A N 1
ATOM 1376 C CA . ILE A 1 177 ? 41.475 16.257 -7.164 1.00 54.03 177 ILE A CA 1
ATOM 1377 C C . ILE A 1 177 ? 42.549 15.934 -8.204 1.00 54.03 177 ILE A C 1
ATOM 1379 O O . ILE A 1 177 ? 43.561 16.639 -8.251 1.00 54.03 177 ILE A O 1
ATOM 1383 N N . SER A 1 178 ? 42.330 14.883 -9.001 1.00 61.59 178 SER A N 1
ATOM 1384 C CA . SER A 1 178 ? 43.286 14.468 -10.030 1.00 61.59 178 SER A CA 1
ATOM 1385 C C . SER A 1 178 ? 43.633 15.656 -10.932 1.00 61.59 178 SER A C 1
ATOM 1387 O O . SER A 1 178 ? 42.763 16.488 -11.216 1.00 61.59 178 SER A O 1
ATOM 1389 N N . GLU A 1 179 ? 44.880 15.761 -11.402 1.00 56.09 179 GLU A N 1
ATOM 1390 C CA . GLU A 1 179 ? 45.270 16.865 -12.293 1.00 56.09 179 GLU A CA 1
ATOM 1391 C C . GLU A 1 179 ? 44.365 16.944 -13.522 1.00 56.09 179 GLU A C 1
ATOM 1393 O O . GLU A 1 179 ? 43.973 18.031 -13.928 1.00 56.09 179 GLU A O 1
ATOM 1398 N N . ARG A 1 180 ? 43.913 15.794 -14.031 1.00 58.22 180 ARG A N 1
ATOM 1399 C CA . ARG A 1 180 ? 42.955 15.719 -15.136 1.00 58.22 180 ARG A CA 1
ATOM 1400 C C . ARG A 1 180 ? 41.626 16.398 -14.801 1.00 58.22 180 ARG A C 1
ATOM 1402 O O . ARG A 1 180 ? 41.094 17.146 -15.620 1.00 58.22 180 ARG A O 1
ATOM 1409 N N . THR A 1 181 ? 41.115 16.179 -13.591 1.00 60.47 181 THR A N 1
ATOM 1410 C CA . THR A 1 181 ? 39.904 16.840 -13.091 1.00 60.47 181 THR A CA 1
ATOM 1411 C C . THR A 1 181 ? 40.148 18.335 -12.865 1.00 60.47 181 THR A C 1
ATOM 1413 O O . THR A 1 181 ? 39.289 19.143 -13.207 1.00 60.47 181 THR A O 1
ATOM 1416 N N . ARG A 1 182 ? 41.335 18.740 -12.384 1.00 60.97 182 ARG A N 1
ATOM 1417 C CA . ARG A 1 182 ? 41.703 20.165 -12.268 1.00 60.97 182 ARG A CA 1
ATOM 1418 C C . ARG A 1 182 ? 41.754 20.856 -13.629 1.00 60.97 182 ARG A C 1
ATOM 1420 O O . ARG A 1 182 ? 41.209 21.946 -13.766 1.00 60.97 182 ARG A O 1
ATOM 1427 N N . THR A 1 183 ? 42.354 20.228 -14.640 1.00 62.94 183 THR A N 1
ATOM 1428 C CA . THR A 1 183 ? 42.438 20.788 -15.995 1.00 62.94 183 THR A CA 1
ATOM 1429 C C . THR A 1 183 ? 41.058 20.884 -16.643 1.00 62.94 183 THR A C 1
ATOM 1431 O O . THR A 1 183 ? 40.757 21.897 -17.272 1.00 62.94 183 THR A O 1
ATOM 1434 N N . GLN A 1 184 ? 40.187 19.885 -16.459 1.00 62.25 184 GLN A N 1
ATOM 1435 C CA . GLN A 1 184 ? 38.814 19.930 -16.978 1.00 62.25 184 GLN A CA 1
ATOM 1436 C C . GLN A 1 184 ? 37.981 21.039 -16.327 1.00 62.25 184 GLN A C 1
ATOM 1438 O O . GLN A 1 184 ? 37.334 21.796 -17.048 1.00 62.25 184 GLN A O 1
ATOM 1443 N N . ILE A 1 185 ? 38.060 21.193 -15.001 1.00 65.81 185 ILE A N 1
ATOM 1444 C CA . ILE A 1 185 ? 37.383 22.283 -14.281 1.00 65.81 185 ILE A CA 1
ATOM 1445 C C . ILE A 1 185 ? 37.919 23.645 -14.743 1.00 65.81 185 ILE A C 1
ATOM 1447 O O . ILE A 1 185 ? 37.136 24.535 -15.063 1.00 65.81 185 ILE A O 1
ATOM 1451 N N . ALA A 1 186 ? 39.242 23.804 -14.854 1.00 61.91 186 ALA A N 1
ATOM 1452 C CA . ALA A 1 186 ? 39.849 25.051 -15.322 1.00 61.91 186 ALA A CA 1
ATOM 1453 C C . ALA A 1 186 ? 39.445 25.399 -16.766 1.00 61.91 186 ALA A C 1
ATOM 1455 O O . ALA A 1 186 ? 39.247 26.568 -17.087 1.00 61.91 186 ALA A O 1
ATOM 1456 N N . THR A 1 187 ? 39.283 24.392 -17.629 1.00 63.66 187 THR A N 1
ATOM 1457 C CA . THR A 1 187 ? 38.845 24.598 -19.017 1.00 63.66 187 THR A CA 1
ATOM 1458 C C . THR A 1 187 ? 37.373 25.011 -19.072 1.00 63.66 187 THR A C 1
ATOM 1460 O O . THR A 1 187 ? 37.047 25.963 -19.770 1.00 63.66 187 THR A O 1
ATOM 1463 N N . GLN A 1 188 ? 36.498 24.374 -18.284 1.00 56.69 188 GLN A N 1
ATOM 1464 C CA . GLN A 1 188 ? 35.074 24.733 -18.210 1.00 56.69 188 GLN A CA 1
ATOM 1465 C C . GLN A 1 188 ? 34.828 26.136 -17.647 1.00 56.69 188 GLN A C 1
ATOM 1467 O O . GLN A 1 188 ? 33.962 26.842 -18.155 1.00 56.69 188 GLN A O 1
ATOM 1472 N N . ILE A 1 189 ? 35.587 26.557 -16.630 1.00 63.09 189 ILE A N 1
ATOM 1473 C CA . ILE A 1 189 ? 35.471 27.915 -16.073 1.00 63.09 189 ILE A CA 1
ATOM 1474 C C . ILE A 1 189 ? 35.839 28.952 -17.140 1.00 63.09 189 ILE A C 1
ATOM 1476 O O . ILE A 1 189 ? 35.081 29.889 -17.367 1.00 63.09 189 ILE A O 1
ATOM 1480 N N . LYS A 1 190 ? 36.937 28.729 -17.870 1.00 55.12 190 LYS A N 1
ATOM 1481 C CA . LYS A 1 190 ? 37.403 29.651 -18.912 1.00 55.12 190 LYS A CA 1
ATOM 1482 C C . LYS A 1 190 ? 36.421 29.767 -20.085 1.00 55.12 190 LYS A C 1
ATOM 1484 O O . LYS A 1 190 ? 36.161 30.859 -20.567 1.00 55.12 190 LYS A O 1
ATOM 1489 N N . THR A 1 191 ? 35.805 28.657 -20.499 1.00 56.47 191 THR A N 1
ATOM 1490 C CA . THR A 1 191 ? 34.784 28.663 -21.564 1.00 56.47 191 THR A CA 1
ATOM 1491 C C . THR A 1 191 ? 33.492 29.378 -21.153 1.00 56.47 191 THR A C 1
ATOM 1493 O O . THR A 1 191 ? 32.781 29.882 -22.015 1.00 56.47 191 THR A O 1
ATOM 1496 N N . ASN A 1 192 ? 33.175 29.446 -19.860 1.00 51.91 192 ASN A N 1
ATOM 1497 C CA . ASN A 1 192 ? 32.001 30.174 -19.375 1.00 51.91 192 ASN A CA 1
ATOM 1498 C C . ASN A 1 192 ? 32.269 31.675 -19.174 1.00 51.91 192 ASN A C 1
ATOM 1500 O O . ASN A 1 192 ? 31.336 32.464 -19.282 1.00 51.91 192 ASN A O 1
ATOM 1504 N N . GLU A 1 193 ? 33.518 32.075 -18.915 1.00 54.75 193 GLU A N 1
ATOM 1505 C CA . GLU A 1 193 ? 33.921 33.489 -18.861 1.00 54.75 193 GLU A CA 1
ATOM 1506 C C . GLU A 1 193 ? 33.997 34.130 -20.254 1.00 54.75 193 GLU A C 1
ATOM 1508 O O . GLU A 1 193 ? 33.658 35.297 -20.396 1.00 54.75 193 GLU A O 1
ATOM 1513 N N . ASP A 1 194 ? 34.359 33.364 -21.288 1.00 54.94 194 ASP A N 1
ATOM 1514 C CA . ASP A 1 194 ? 34.443 33.858 -22.672 1.00 54.94 194 ASP A CA 1
ATOM 1515 C C . ASP A 1 194 ? 33.067 33.969 -23.380 1.00 54.94 194 ASP A C 1
ATOM 1517 O O . ASP A 1 194 ? 32.990 34.452 -24.510 1.00 54.94 194 ASP A O 1
ATOM 1521 N N . ASN A 1 195 ? 31.982 33.510 -22.742 1.00 50.88 195 ASN A N 1
ATOM 1522 C CA . ASN A 1 195 ? 30.618 33.481 -23.298 1.00 50.88 195 ASN A CA 1
ATOM 1523 C C . ASN A 1 195 ? 29.627 34.434 -22.590 1.00 50.88 195 ASN A C 1
ATOM 1525 O O . ASN A 1 195 ? 28.420 34.335 -22.827 1.00 50.88 195 ASN A O 1
ATOM 1529 N N . ASN A 1 196 ? 30.124 35.347 -21.749 1.00 45.56 196 ASN A N 1
ATOM 1530 C CA . ASN A 1 196 ? 29.381 36.458 -21.133 1.00 45.56 196 ASN A CA 1
ATOM 1531 C C . ASN A 1 196 ? 30.041 37.800 -21.473 1.00 45.56 196 ASN A C 1
ATOM 1533 O O . ASN A 1 196 ? 29.329 38.827 -21.390 1.00 45.56 196 ASN A O 1
#

Secondary structure (DSSP, 8-state):
-BTTTTBSSS-TTTTTS-TTSTTHHHHHHHHHHHHHHHHHHHHHHHHHHT-S-GGG-PPPPPEEEE--SSSPPPEEEE--S--SEEEE---SS-STT-EEEESS-S-----HHHHHHHHHH-PPPGGGTTTHHHHHHT--EE---SHHHHHHH-S-----------TTS----TTS--HHHHHHHHHHHHHHHTT-

Sequence (196 aa):
MDAIAGRTTHDWFGGVTDRSERTQNHNESVRTVLRQALEQAAQTLEKRYESANPEDWLLSVRESTFRSLGASKQTSIKMVNRATYNQAVAVGEGLEGSQHILAPSNDGNMTLPEVLATQLGGDEPDRLTDQLDEYAAFEYAPNPYTREQVETIATDHQTLRAYHTSIDGPIEPTGQISERTRTQIATQIKTNEDNN

Organism: NCBI:txid2934937